Protein AF-A0A9J6FEC5-F1 (afdb_monomer)

Structure (mmCIF, N/CA/C/O backbone):
data_AF-A0A9J6FEC5-F1
#
_entry.id   AF-A0A9J6FEC5-F1
#
loop_
_atom_site.group_PDB
_atom_site.id
_atom_site.type_symbol
_atom_site.label_atom_id
_atom_site.label_alt_id
_atom_site.label_comp_id
_atom_site.label_asym_id
_atom_site.label_entity_id
_atom_site.label_seq_id
_atom_site.pdbx_PDB_ins_code
_atom_site.Cartn_x
_atom_site.Cartn_y
_atom_site.Cartn_z
_atom_site.occupancy
_atom_site.B_iso_or_equiv
_atom_site.auth_seq_id
_atom_site.auth_comp_id
_atom_site.auth_asym_id
_atom_site.auth_atom_id
_atom_site.pdbx_PDB_model_num
ATOM 1 N N . MET A 1 1 ? 62.594 -28.525 5.099 1.00 28.42 1 MET A N 1
ATOM 2 C CA . MET A 1 1 ? 63.425 -27.313 4.905 1.00 28.42 1 MET A CA 1
ATOM 3 C C . MET A 1 1 ? 62.731 -26.474 3.846 1.00 28.42 1 MET A C 1
ATOM 5 O O . MET A 1 1 ? 62.482 -27.037 2.795 1.00 28.42 1 MET A O 1
ATOM 9 N N . ARG A 1 2 ? 62.331 -25.217 4.017 1.00 27.47 2 ARG A N 1
ATOM 10 C CA . ARG A 1 2 ? 62.329 -24.249 5.126 1.00 27.47 2 ARG A CA 1
ATOM 11 C C . ARG A 1 2 ? 61.146 -23.296 4.850 1.00 27.47 2 ARG A C 1
ATOM 13 O O . ARG A 1 2 ? 60.895 -22.986 3.690 1.00 27.47 2 ARG A O 1
ATOM 20 N N . TYR A 1 3 ? 60.446 -22.909 5.911 1.00 35.25 3 TYR A N 1
ATOM 21 C CA . TYR A 1 3 ? 59.593 -21.718 6.024 1.00 35.25 3 TYR A CA 1
ATOM 22 C C . TYR A 1 3 ? 60.507 -20.528 6.314 1.00 35.25 3 TYR A C 1
ATOM 24 O O . TYR A 1 3 ? 61.273 -20.712 7.251 1.00 35.25 3 TYR A O 1
ATOM 32 N N . GLU A 1 4 ? 60.399 -19.393 5.607 1.00 33.66 4 GLU A N 1
ATOM 33 C CA . GLU A 1 4 ? 60.919 -18.051 5.993 1.00 33.66 4 GLU A CA 1
ATOM 34 C C . GLU A 1 4 ? 60.166 -16.975 5.153 1.00 33.66 4 GLU A C 1
ATOM 36 O O . GLU A 1 4 ? 59.955 -17.210 3.963 1.00 33.66 4 GLU A O 1
ATOM 41 N N . ASP A 1 5 ? 59.700 -15.803 5.613 1.00 31.91 5 ASP A N 1
ATOM 42 C CA . ASP A 1 5 ? 59.625 -15.179 6.946 1.00 31.91 5 ASP A CA 1
ATOM 43 C C . ASP A 1 5 ? 58.604 -14.007 6.946 1.00 31.91 5 ASP A C 1
ATOM 45 O O . ASP A 1 5 ? 58.503 -13.250 5.977 1.00 31.91 5 ASP A O 1
ATOM 49 N N . GLU A 1 6 ? 57.868 -13.849 8.053 1.00 31.83 6 GLU A N 1
ATOM 50 C CA . GLU A 1 6 ? 57.142 -12.630 8.459 1.00 31.83 6 GLU A CA 1
ATOM 51 C C . GLU A 1 6 ? 58.134 -11.571 8.984 1.00 31.83 6 GLU A C 1
ATOM 53 O O . GLU A 1 6 ? 59.055 -11.924 9.724 1.00 31.83 6 GLU A O 1
ATOM 58 N N . PRO A 1 7 ? 57.953 -10.263 8.717 1.00 34.31 7 PRO A N 1
ATOM 59 C CA . PRO A 1 7 ? 58.765 -9.243 9.364 1.00 34.31 7 PRO A CA 1
ATOM 60 C C . PRO A 1 7 ? 58.266 -8.994 10.796 1.00 34.31 7 PRO A C 1
ATOM 62 O O . PRO A 1 7 ? 57.290 -8.281 11.030 1.00 34.31 7 PRO A O 1
ATOM 65 N N . THR A 1 8 ? 58.981 -9.552 11.771 1.00 34.09 8 THR A N 1
ATOM 66 C CA . THR A 1 8 ? 58.917 -9.153 13.181 1.0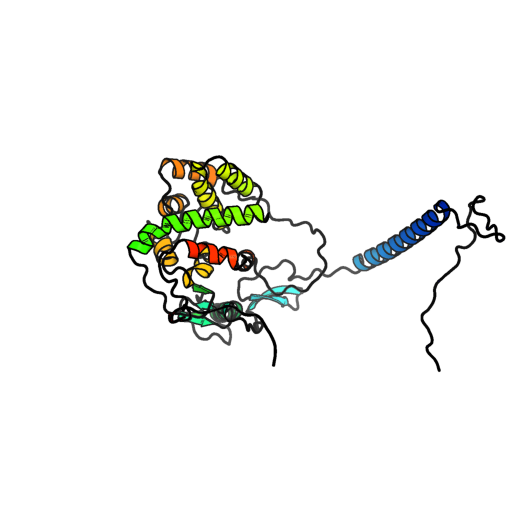0 34.09 8 THR A CA 1
ATOM 67 C C . THR A 1 8 ? 59.402 -7.710 13.337 1.00 34.09 8 THR A C 1
ATOM 69 O O . THR A 1 8 ? 60.604 -7.449 13.297 1.00 34.09 8 THR A O 1
ATOM 72 N N . LEU A 1 9 ? 58.484 -6.766 13.545 1.00 33.22 9 LEU A N 1
ATOM 73 C CA . LEU A 1 9 ? 58.802 -5.422 14.034 1.00 33.22 9 LEU A CA 1
ATOM 74 C C . LEU A 1 9 ? 58.540 -5.366 15.541 1.00 33.22 9 LEU A C 1
ATOM 76 O O . LEU A 1 9 ? 57.466 -4.974 15.986 1.00 33.22 9 LEU A O 1
ATOM 80 N N . ILE A 1 10 ? 59.537 -5.772 16.325 1.00 37.41 10 ILE A N 1
ATOM 81 C CA . ILE A 1 10 ? 59.687 -5.315 17.709 1.00 37.41 10 ILE A CA 1
ATOM 82 C C . ILE A 1 10 ? 60.878 -4.358 17.688 1.00 37.41 10 ILE A C 1
ATOM 84 O O . ILE A 1 10 ? 62.023 -4.783 17.824 1.00 37.41 10 ILE A O 1
ATOM 88 N N . GLU A 1 11 ? 60.621 -3.072 17.455 1.00 37.81 11 GLU A N 1
ATOM 89 C CA . GLU A 1 11 ? 61.605 -2.043 17.794 1.00 37.81 11 GLU A CA 1
ATOM 90 C C . GLU A 1 11 ? 61.562 -1.825 19.317 1.00 37.81 11 GLU A C 1
ATOM 92 O O . GLU A 1 11 ? 60.473 -1.645 19.873 1.00 37.81 11 GLU A O 1
ATOM 97 N N . PRO A 1 12 ? 62.703 -1.866 20.028 1.00 39.19 12 PRO A N 1
ATOM 98 C CA . PRO A 1 12 ? 62.746 -1.512 21.439 1.00 39.19 12 PRO A CA 1
ATOM 99 C C . PRO A 1 12 ? 62.462 -0.016 21.597 1.00 39.19 12 PRO A C 1
ATOM 101 O O . PRO A 1 12 ? 62.978 0.793 20.829 1.00 39.19 12 PRO A O 1
ATOM 104 N N . CYS A 1 13 ? 61.689 0.365 22.616 1.00 39.97 13 CYS A N 1
ATOM 105 C CA . CYS A 1 13 ? 61.523 1.765 23.000 1.00 39.97 13 CYS A CA 1
ATOM 106 C C . CYS A 1 13 ? 62.902 2.394 23.279 1.00 39.97 13 CYS A C 1
ATOM 108 O O . CYS A 1 13 ? 63.510 2.107 24.312 1.00 39.97 13 CYS A O 1
ATOM 110 N N . GLU A 1 14 ? 63.408 3.228 22.368 1.00 38.41 14 GLU A N 1
ATOM 111 C CA . GLU A 1 14 ? 64.645 3.975 22.593 1.00 38.41 14 GLU A CA 1
ATOM 112 C C . GLU A 1 14 ? 64.493 4.965 23.760 1.00 38.41 14 GLU A C 1
ATOM 114 O O . GLU A 1 14 ? 63.445 5.577 23.984 1.00 38.41 14 GLU A O 1
ATOM 119 N N . GLU A 1 15 ? 65.578 5.086 24.523 1.00 48.28 15 GLU A N 1
ATOM 120 C CA . GLU A 1 15 ? 65.720 5.825 25.775 1.00 48.28 15 GLU A CA 1
ATOM 121 C C . GLU A 1 15 ? 65.177 7.264 25.707 1.00 48.28 15 GLU A C 1
ATOM 123 O O . GLU A 1 15 ? 65.786 8.169 25.135 1.00 48.28 15 GLU A O 1
ATOM 128 N N . GLY A 1 16 ? 64.046 7.510 26.378 1.00 36.81 16 GLY A N 1
ATOM 129 C CA . GLY A 1 16 ? 63.375 8.808 26.353 1.00 36.81 16 GLY A CA 1
ATOM 130 C C . GLY A 1 16 ? 62.707 9.219 27.666 1.00 36.81 16 GLY A C 1
ATOM 131 O O . GLY A 1 16 ? 61.495 9.138 27.797 1.00 36.81 16 GLY A O 1
ATOM 132 N N . ARG A 1 17 ? 63.499 9.794 28.585 1.00 46.81 17 ARG A N 1
ATOM 133 C CA . ARG A 1 17 ? 63.096 10.809 29.594 1.00 46.81 17 ARG A CA 1
ATOM 134 C C . ARG A 1 17 ? 62.059 10.450 30.682 1.00 46.81 17 ARG A C 1
ATOM 136 O O . ARG A 1 17 ? 61.272 11.310 31.068 1.00 46.81 17 ARG A O 1
ATOM 143 N N . ASP A 1 18 ? 62.193 9.305 31.347 1.00 42.03 18 ASP A N 1
ATOM 144 C CA . ASP A 1 18 ? 61.770 9.204 32.756 1.00 42.03 18 ASP A CA 1
ATOM 145 C C . ASP A 1 18 ? 62.814 8.441 33.584 1.00 42.03 18 ASP A C 1
ATOM 147 O O . ASP A 1 18 ? 63.140 7.289 33.310 1.00 42.03 18 ASP A O 1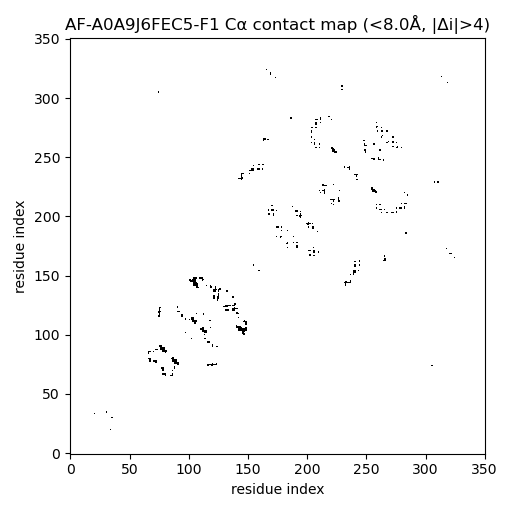
ATOM 151 N N . ARG A 1 19 ? 63.395 9.090 34.603 1.00 48.56 19 ARG A N 1
ATOM 152 C CA . ARG A 1 19 ? 64.467 8.504 35.437 1.00 48.56 19 ARG A CA 1
ATOM 153 C C . ARG A 1 19 ? 63.952 7.441 36.421 1.00 48.56 19 ARG A C 1
ATOM 155 O O . ARG A 1 19 ? 64.744 6.950 37.224 1.00 48.56 19 ARG A O 1
ATOM 162 N N . ARG A 1 20 ? 62.656 7.108 36.395 1.00 47.53 20 ARG A N 1
ATOM 163 C CA . ARG A 1 20 ? 62.014 6.197 37.357 1.00 47.53 20 ARG A CA 1
ATOM 164 C C . ARG A 1 20 ? 61.822 4.751 36.892 1.00 47.53 20 ARG A C 1
ATOM 166 O O . ARG A 1 20 ? 61.624 3.906 37.754 1.00 47.53 20 ARG A O 1
ATOM 173 N N . CYS A 1 21 ? 61.959 4.435 35.6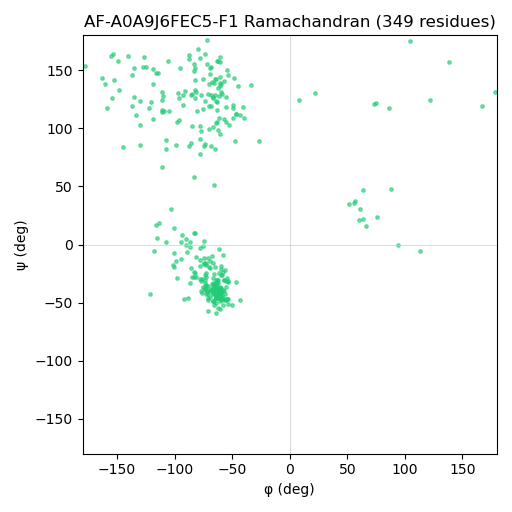04 1.00 49.41 21 CYS A N 1
ATOM 174 C CA . CYS A 1 21 ? 61.946 3.048 35.117 1.00 49.41 21 CYS A CA 1
ATOM 175 C C . CYS A 1 21 ? 63.374 2.647 34.695 1.00 49.41 21 CYS A C 1
ATOM 177 O O . CYS A 1 21 ? 63.754 2.735 33.532 1.00 49.41 21 CYS A O 1
ATOM 179 N N . LYS A 1 22 ? 64.202 2.258 35.680 1.00 43.91 22 LYS A N 1
ATOM 180 C CA . LYS A 1 22 ? 65.524 1.643 35.463 1.00 43.91 22 LYS A CA 1
ATOM 181 C C . LYS A 1 22 ? 65.376 0.124 35.548 1.00 43.91 22 LYS A C 1
ATOM 183 O O . LYS A 1 22 ? 64.867 -0.392 36.537 1.00 43.91 22 LYS A O 1
ATOM 188 N N . LEU A 1 23 ? 65.828 -0.570 34.509 1.00 44.62 23 LEU A N 1
ATOM 189 C CA . LEU A 1 23 ? 65.772 -2.023 34.375 1.00 44.62 23 LEU A CA 1
ATOM 190 C C . LEU A 1 23 ? 66.625 -2.698 35.473 1.00 44.62 23 LEU A C 1
ATOM 192 O O . LEU A 1 23 ? 67.853 -2.687 35.397 1.00 44.62 23 LEU A O 1
ATOM 196 N N . HIS A 1 24 ? 65.999 -3.284 36.497 1.00 40.56 24 HIS A N 1
ATOM 197 C CA . HIS A 1 24 ? 66.676 -4.228 37.390 1.00 40.56 24 HIS A CA 1
ATOM 198 C C . HIS A 1 24 ? 66.610 -5.625 36.764 1.00 40.56 24 HIS A C 1
ATOM 200 O O . HIS A 1 24 ? 65.705 -6.405 37.030 1.00 40.56 24 HIS A O 1
ATOM 206 N N . LEU A 1 25 ? 67.581 -5.943 35.908 1.00 48.28 25 LEU A N 1
ATOM 207 C CA . LEU A 1 25 ? 67.901 -7.334 35.598 1.00 48.28 25 LEU A CA 1
ATOM 208 C C . LEU A 1 25 ? 68.695 -7.875 36.788 1.00 48.28 25 LEU A C 1
ATOM 210 O O . LEU A 1 25 ? 69.871 -7.551 36.905 1.00 48.28 25 LEU A O 1
ATOM 214 N N . ILE A 1 26 ? 68.026 -8.581 37.702 1.00 43.34 26 ILE A N 1
ATOM 215 C CA . ILE A 1 26 ? 68.490 -9.714 38.530 1.00 43.34 26 ILE A CA 1
ATOM 216 C C . ILE A 1 26 ? 67.416 -9.918 39.618 1.00 43.34 26 ILE A C 1
ATOM 218 O O . ILE A 1 26 ? 67.192 -9.036 40.443 1.00 43.34 26 ILE A O 1
ATOM 222 N N . ASN A 1 27 ? 66.821 -11.113 39.607 1.00 36.91 27 ASN A N 1
ATOM 223 C CA . ASN A 1 27 ? 65.717 -11.655 40.416 1.00 36.91 27 ASN A CA 1
ATOM 224 C C . ASN A 1 27 ? 64.290 -11.379 39.919 1.00 36.91 27 ASN A C 1
ATOM 226 O O . ASN A 1 27 ? 63.828 -10.246 39.858 1.00 36.91 27 ASN A O 1
ATOM 230 N N . ASP A 1 28 ? 63.609 -12.487 39.607 1.00 45.91 28 ASP A N 1
ATOM 231 C CA . ASP A 1 28 ? 62.232 -12.632 39.131 1.00 45.91 28 ASP A CA 1
ATOM 232 C C . ASP A 1 28 ? 61.199 -11.826 39.934 1.00 45.91 28 ASP A C 1
ATOM 234 O O . ASP A 1 28 ? 60.563 -12.332 40.861 1.00 45.91 28 ASP A O 1
ATOM 238 N N . GLN A 1 29 ? 60.965 -10.582 39.525 1.00 48.19 29 GLN A N 1
ATOM 239 C CA . GLN A 1 29 ? 59.758 -9.838 39.865 1.00 48.19 29 GLN A CA 1
ATOM 240 C C . GLN A 1 29 ? 59.218 -9.129 38.619 1.00 48.19 29 GLN A C 1
ATOM 242 O O . GLN A 1 29 ? 59.934 -8.435 37.900 1.00 48.19 29 GLN A O 1
ATOM 247 N N . GLN A 1 30 ? 57.937 -9.379 38.352 1.00 49.78 30 GLN A N 1
ATOM 248 C CA . GLN A 1 30 ? 57.172 -8.905 37.200 1.00 49.78 30 GLN A CA 1
ATOM 249 C C . GLN A 1 30 ? 57.196 -7.365 37.106 1.00 49.78 30 GLN A C 1
ATOM 251 O O . GLN A 1 30 ? 57.109 -6.708 38.145 1.00 49.78 30 GLN A O 1
ATOM 256 N N . PRO A 1 31 ? 57.299 -6.769 35.900 1.00 46.69 31 PRO A N 1
ATOM 257 C CA . PRO A 1 31 ? 57.365 -5.318 35.755 1.00 46.69 31 PRO A CA 1
ATOM 258 C C . PRO A 1 31 ? 56.066 -4.649 36.223 1.00 46.69 31 PRO A C 1
ATOM 260 O O . PRO A 1 31 ? 54.968 -5.160 36.005 1.00 46.69 31 PRO A O 1
ATOM 263 N N . ASP A 1 32 ? 56.216 -3.491 36.864 1.00 48.62 32 ASP A N 1
ATOM 264 C CA . ASP A 1 32 ? 55.128 -2.712 37.452 1.00 48.62 32 ASP A CA 1
ATOM 265 C C . ASP A 1 32 ? 54.121 -2.268 36.371 1.00 48.62 32 ASP A C 1
ATOM 267 O O . ASP A 1 32 ? 54.498 -1.680 35.347 1.00 48.62 32 ASP A O 1
ATOM 271 N N . ALA A 1 33 ? 52.829 -2.544 36.586 1.00 51.50 33 ALA A N 1
ATOM 272 C CA . ALA A 1 33 ? 51.760 -2.384 35.588 1.00 51.50 33 ALA A CA 1
ATOM 273 C C . ALA A 1 33 ? 51.610 -0.934 35.078 1.00 51.50 33 ALA A C 1
ATOM 275 O O . ALA A 1 33 ? 51.049 -0.686 34.008 1.00 51.50 33 ALA A O 1
ATOM 276 N N . GLN A 1 34 ? 52.154 0.027 35.826 1.00 50.62 34 GLN A N 1
ATOM 277 C CA . GLN A 1 34 ? 52.098 1.451 35.526 1.00 50.62 34 GLN A CA 1
ATOM 278 C C . GLN A 1 34 ? 53.023 1.870 34.364 1.00 50.62 34 GLN A C 1
ATOM 280 O O . GLN A 1 34 ? 52.660 2.773 33.611 1.00 50.62 34 GLN A O 1
ATOM 285 N N . CYS A 1 35 ? 54.166 1.195 34.155 1.00 45.72 35 CYS A N 1
ATOM 286 C CA . CYS A 1 35 ? 55.096 1.517 33.055 1.00 45.72 35 CYS A CA 1
ATOM 287 C C . CYS A 1 35 ? 54.667 0.857 31.717 1.00 45.72 35 CYS A C 1
ATOM 289 O O . CYS A 1 35 ? 54.941 1.389 30.642 1.00 45.72 35 CYS A O 1
ATOM 291 N N . VAL A 1 36 ? 53.894 -0.240 31.768 1.00 51.69 36 VAL A N 1
ATOM 292 C CA . VAL A 1 36 ? 53.320 -0.917 30.582 1.00 51.69 36 VAL A CA 1
ATOM 293 C C . VAL A 1 36 ? 52.187 -0.094 29.949 1.00 51.69 36 VAL A C 1
ATOM 295 O O . VAL A 1 36 ? 52.115 0.028 28.726 1.00 51.69 36 VAL A O 1
ATOM 298 N N . GLY A 1 37 ? 51.335 0.534 30.770 1.00 50.56 37 GLY A N 1
ATOM 299 C CA . GLY A 1 37 ? 50.198 1.331 30.290 1.00 50.56 37 GLY A CA 1
ATOM 300 C C . GLY A 1 37 ? 50.593 2.595 29.515 1.00 50.56 37 GLY A C 1
ATOM 301 O O . GLY A 1 37 ? 49.934 2.949 28.540 1.00 50.56 37 GLY A O 1
ATOM 302 N N . GLN A 1 38 ? 51.695 3.250 29.896 1.00 52.53 38 GLN A N 1
ATOM 303 C CA . GLN A 1 38 ? 52.158 4.470 29.221 1.00 52.53 38 GLN A CA 1
ATOM 304 C C . GLN A 1 38 ? 52.728 4.195 27.819 1.00 52.53 38 GLN A C 1
ATOM 306 O O . GLN A 1 38 ? 52.476 4.977 26.902 1.00 52.53 38 GLN A O 1
ATOM 311 N N . CYS A 1 39 ? 53.419 3.065 27.617 1.00 48.34 39 CYS A N 1
ATOM 312 C CA . CYS A 1 39 ? 53.891 2.652 26.288 1.00 48.34 39 CYS A CA 1
ATOM 313 C C . CYS A 1 39 ? 52.729 2.278 25.354 1.00 48.34 39 CYS A C 1
ATOM 315 O O . CYS A 1 39 ? 52.747 2.657 24.184 1.00 48.34 39 CYS A O 1
ATOM 317 N N . ALA A 1 40 ? 51.694 1.604 25.869 1.00 52.47 40 ALA A N 1
ATOM 318 C CA . ALA A 1 40 ? 50.502 1.267 25.088 1.00 52.47 40 ALA A CA 1
ATOM 319 C C . ALA A 1 40 ? 49.761 2.528 24.601 1.00 52.47 40 ALA A C 1
ATOM 321 O O . ALA A 1 40 ? 49.495 2.659 23.409 1.00 52.47 40 ALA A O 1
ATOM 322 N N . SER A 1 41 ? 49.559 3.524 25.479 1.00 51.53 41 SER A N 1
ATOM 323 C CA . SER A 1 41 ? 48.898 4.783 25.091 1.00 51.53 41 SER A CA 1
ATOM 324 C C . SER A 1 41 ? 49.669 5.597 24.042 1.00 51.53 41 SER A C 1
ATOM 326 O O . SER A 1 41 ? 49.065 6.289 23.226 1.00 51.53 41 SER A O 1
ATOM 328 N N . GLN A 1 42 ? 51.004 5.509 24.027 1.00 54.91 42 GLN A N 1
ATOM 329 C CA . GLN A 1 42 ? 51.834 6.230 23.054 1.00 54.91 42 GLN A CA 1
ATOM 330 C C . GLN A 1 42 ? 51.817 5.572 21.664 1.00 54.91 42 GLN A C 1
ATOM 332 O O . GLN A 1 42 ? 51.897 6.277 20.654 1.00 54.91 42 GLN A O 1
ATOM 337 N N . LEU A 1 43 ? 51.675 4.243 21.602 1.00 54.75 43 LEU A N 1
ATOM 338 C CA . LEU A 1 43 ? 51.507 3.493 20.353 1.00 54.75 43 LEU A CA 1
ATOM 339 C C . LEU A 1 43 ? 50.118 3.725 19.737 1.00 54.75 43 LEU A C 1
ATOM 341 O O . LEU A 1 43 ? 50.024 3.963 18.528 1.00 54.75 43 LEU A O 1
ATOM 345 N N . ASP A 1 44 ? 49.070 3.760 20.564 1.00 56.72 44 ASP A N 1
ATOM 346 C CA . ASP A 1 44 ? 47.698 4.060 20.133 1.00 56.72 44 ASP A CA 1
ATOM 347 C C . ASP A 1 44 ? 47.583 5.483 19.549 1.00 56.72 44 ASP A C 1
ATOM 349 O O . ASP A 1 44 ? 47.017 5.687 18.468 1.00 56.72 44 ASP A O 1
ATOM 353 N N . ASP A 1 45 ? 48.219 6.467 20.194 1.00 58.09 45 ASP A N 1
ATOM 354 C CA . ASP A 1 45 ? 48.267 7.857 19.727 1.00 58.09 45 ASP A CA 1
ATOM 355 C C . ASP A 1 45 ? 49.018 8.026 18.395 1.00 58.09 45 ASP A C 1
ATOM 357 O O . ASP A 1 45 ? 48.656 8.873 17.567 1.00 58.09 45 ASP A O 1
ATOM 361 N N . ALA A 1 46 ? 50.086 7.255 18.170 1.00 59.25 46 ALA A N 1
ATOM 362 C CA . ALA A 1 46 ? 50.858 7.294 16.929 1.00 59.25 46 ALA A CA 1
ATOM 363 C C . ALA A 1 46 ? 50.091 6.646 15.762 1.00 59.25 46 ALA A C 1
ATOM 365 O O . ALA A 1 46 ? 50.095 7.182 14.646 1.00 59.25 46 ALA A O 1
ATOM 366 N N . TYR A 1 47 ? 49.382 5.544 16.025 1.00 57.59 47 TYR A N 1
ATOM 367 C CA . TYR A 1 47 ? 48.535 4.860 15.045 1.00 57.59 47 TYR A CA 1
ATOM 368 C C . TYR A 1 47 ? 47.330 5.729 14.637 1.00 57.59 47 TYR A C 1
ATOM 370 O O . TYR A 1 47 ? 47.065 5.912 13.444 1.00 57.59 47 TYR A O 1
ATOM 378 N N . ALA A 1 48 ? 46.678 6.388 15.603 1.00 57.22 48 ALA A N 1
ATOM 379 C CA . ALA A 1 48 ? 45.577 7.324 15.361 1.00 57.22 48 ALA A CA 1
ATOM 380 C C . ALA A 1 48 ? 45.994 8.549 14.519 1.00 57.22 48 ALA A C 1
ATOM 382 O O . ALA A 1 48 ? 45.278 8.952 13.596 1.00 57.22 48 ALA A O 1
ATOM 383 N N . ARG A 1 49 ? 47.181 9.126 14.761 1.00 60.66 49 ARG A N 1
ATOM 384 C CA . ARG A 1 49 ? 47.700 10.258 13.962 1.00 60.66 49 ARG A CA 1
ATOM 385 C C . ARG A 1 49 ? 48.024 9.867 12.519 1.00 60.66 49 ARG A C 1
ATOM 387 O O . ARG A 1 49 ? 47.793 10.662 11.604 1.00 60.66 49 ARG A O 1
ATOM 394 N N . LYS A 1 50 ? 48.539 8.652 12.297 1.00 57.12 50 LYS A N 1
ATOM 395 C CA . LYS A 1 50 ? 48.873 8.139 10.958 1.00 57.12 50 LYS A CA 1
ATOM 396 C C . LYS A 1 50 ? 47.609 7.857 10.134 1.00 57.12 50 LYS A C 1
ATOM 398 O O . LYS A 1 50 ? 47.556 8.257 8.970 1.00 57.12 50 LYS A O 1
ATOM 403 N N . ASN A 1 51 ? 46.569 7.307 10.767 1.00 58.19 51 ASN A N 1
ATOM 404 C CA . ASN A 1 51 ? 45.249 7.110 10.156 1.00 58.19 51 ASN A CA 1
ATOM 405 C C . ASN A 1 51 ? 44.543 8.439 9.852 1.00 58.19 51 ASN A C 1
ATOM 407 O O . ASN A 1 51 ? 44.055 8.616 8.741 1.00 58.19 51 ASN A O 1
ATOM 411 N N . SER A 1 52 ? 44.615 9.430 10.747 1.00 59.97 52 SER A N 1
ATOM 412 C CA . SER A 1 52 ? 44.077 10.778 10.493 1.00 59.97 52 SER A CA 1
ATOM 413 C C . SER A 1 52 ? 44.769 11.492 9.318 1.00 59.97 52 SER A C 1
ATOM 415 O O . SER A 1 52 ? 44.140 12.246 8.572 1.00 59.97 52 SER A O 1
ATOM 417 N N . SER A 1 53 ? 46.069 11.245 9.107 1.00 62.88 53 SER A N 1
ATOM 418 C CA . SER A 1 53 ? 46.817 11.770 7.956 1.00 62.88 53 SER A CA 1
ATOM 419 C C . SER A 1 53 ? 46.445 11.071 6.642 1.00 62.88 53 SER A C 1
ATOM 421 O O . SER A 1 53 ? 46.383 11.734 5.604 1.00 62.88 53 SER A O 1
ATOM 423 N N . LEU A 1 54 ? 46.160 9.764 6.675 1.00 60.19 54 LEU A N 1
ATOM 424 C CA . LEU A 1 54 ? 45.655 9.017 5.520 1.00 60.19 54 LEU A CA 1
ATOM 425 C C . LEU A 1 54 ? 44.219 9.426 5.164 1.00 60.19 54 LEU A C 1
ATOM 427 O O . LEU A 1 54 ? 43.953 9.714 4.002 1.00 60.19 54 LEU A O 1
ATOM 431 N N . GLU A 1 55 ? 43.329 9.554 6.151 1.00 60.00 55 GLU A N 1
ATOM 432 C CA . GLU A 1 55 ? 41.958 10.046 5.960 1.00 60.00 55 GLU A CA 1
ATOM 433 C C . GLU A 1 55 ? 41.947 11.473 5.395 1.00 60.00 55 GLU A C 1
ATOM 435 O O . GLU A 1 55 ? 41.241 11.749 4.426 1.00 60.00 55 GLU A O 1
ATOM 440 N N . LYS A 1 56 ? 42.803 12.373 5.904 1.00 58.38 56 LYS A N 1
ATOM 441 C CA . LYS A 1 56 ? 42.972 13.724 5.334 1.00 58.38 56 LYS A CA 1
ATOM 442 C C . LYS A 1 56 ? 43.554 13.717 3.922 1.00 58.38 56 LYS A C 1
ATOM 444 O O . LYS A 1 56 ? 43.192 14.580 3.126 1.00 58.38 56 LYS A O 1
ATOM 449 N N . LYS A 1 57 ? 44.438 12.771 3.584 1.00 57.44 57 LYS A N 1
ATOM 450 C CA . LYS A 1 57 ? 44.966 12.622 2.216 1.00 57.44 57 LYS A CA 1
ATOM 451 C C . LYS A 1 57 ? 43.919 12.053 1.253 1.00 57.44 57 LYS A C 1
ATOM 453 O O . LYS A 1 57 ? 43.880 12.492 0.108 1.00 57.44 57 LYS A O 1
ATOM 458 N N . MET A 1 58 ? 43.042 11.162 1.717 1.00 55.44 58 MET A N 1
ATOM 459 C CA . MET A 1 58 ? 41.913 10.638 0.937 1.00 55.44 58 MET A CA 1
ATOM 460 C C . MET A 1 58 ? 40.777 11.658 0.773 1.00 55.44 58 MET A C 1
ATOM 462 O O . MET A 1 58 ? 40.073 11.613 -0.225 1.00 55.44 58 MET A O 1
ATOM 466 N N . PHE A 1 59 ? 40.632 12.615 1.696 1.00 52.00 59 PHE A N 1
ATOM 467 C CA . PHE A 1 59 ? 39.662 13.714 1.584 1.00 52.00 59 PHE A CA 1
ATOM 468 C C . PHE A 1 59 ? 40.113 14.834 0.624 1.00 52.00 59 PHE A C 1
ATOM 470 O O . PHE A 1 59 ? 39.292 15.627 0.170 1.00 52.00 59 PHE A O 1
ATOM 477 N N . ASN A 1 60 ? 41.415 14.911 0.313 1.00 48.44 60 ASN A N 1
ATOM 478 C CA . ASN A 1 60 ? 41.994 15.946 -0.554 1.00 48.44 60 ASN A CA 1
ATOM 479 C C . ASN A 1 60 ? 42.111 15.520 -2.033 1.00 48.44 60 ASN A C 1
ATOM 481 O O . ASN A 1 60 ? 42.322 16.361 -2.903 1.00 48.44 60 ASN A O 1
ATOM 485 N N . TYR A 1 61 ? 41.938 14.230 -2.336 1.00 52.72 61 TYR A N 1
ATOM 486 C CA . TYR A 1 61 ? 41.509 13.785 -3.662 1.00 52.72 61 TYR A CA 1
ATOM 487 C C . TYR A 1 61 ? 39.986 13.860 -3.659 1.00 52.72 61 TYR A C 1
ATOM 489 O O . TYR A 1 61 ? 39.339 13.026 -3.034 1.00 52.72 61 TYR A O 1
ATOM 497 N N . GLY A 1 62 ? 39.419 14.902 -4.271 1.00 51.34 62 GLY A N 1
ATOM 498 C CA . GLY A 1 62 ? 37.977 15.130 -4.281 1.00 51.34 62 GLY A CA 1
ATOM 499 C C . GLY A 1 62 ? 37.223 13.848 -4.622 1.00 51.34 62 GLY A C 1
ATOM 500 O O . GLY A 1 62 ? 37.321 13.343 -5.738 1.00 51.34 62 GLY A O 1
ATOM 501 N N . VAL A 1 63 ? 36.486 13.316 -3.646 1.00 59.34 63 VAL A N 1
ATOM 502 C CA . VAL A 1 63 ? 35.521 12.247 -3.877 1.00 59.34 63 VAL A CA 1
ATOM 503 C C . VAL A 1 63 ? 34.492 12.840 -4.831 1.00 59.34 63 VAL A C 1
ATOM 505 O O . VAL A 1 63 ? 33.634 13.618 -4.409 1.00 59.34 63 VAL A O 1
ATOM 508 N N . LEU A 1 64 ? 34.626 12.540 -6.126 1.00 64.50 64 LEU A N 1
ATOM 509 C CA . LEU A 1 64 ? 33.585 12.765 -7.120 1.00 64.50 64 LEU A CA 1
ATOM 510 C C . LEU A 1 64 ? 32.333 12.099 -6.562 1.00 64.50 64 LEU A C 1
ATOM 512 O O . LEU A 1 64 ? 32.232 10.876 -6.488 1.00 64.50 64 LEU A O 1
ATOM 516 N N . LYS A 1 65 ? 31.433 12.923 -6.033 1.00 75.44 65 LYS A N 1
ATOM 517 C CA . LYS A 1 65 ? 30.189 12.461 -5.448 1.00 75.44 65 LYS A CA 1
ATOM 518 C C . LYS A 1 65 ? 29.400 11.816 -6.572 1.00 75.44 65 LYS A C 1
ATOM 520 O O . LYS A 1 65 ? 29.040 12.518 -7.510 1.00 75.44 65 LYS A O 1
ATOM 525 N N . ASP A 1 66 ? 29.166 10.513 -6.463 1.00 82.25 66 ASP A N 1
ATOM 526 C CA . ASP A 1 66 ? 28.379 9.762 -7.435 1.00 82.25 66 ASP A CA 1
ATOM 527 C C . ASP A 1 66 ? 27.054 10.509 -7.710 1.00 82.25 66 ASP A C 1
ATOM 529 O O . ASP A 1 66 ? 26.268 10.698 -6.768 1.00 82.25 66 ASP A O 1
ATOM 533 N N . PRO A 1 67 ? 26.806 10.971 -8.951 1.00 85.88 67 PRO A N 1
ATOM 534 C CA . PRO A 1 67 ? 25.574 11.658 -9.333 1.00 85.88 67 PRO A CA 1
ATOM 535 C C . PRO A 1 67 ? 24.309 10.858 -8.991 1.00 85.88 67 PRO A C 1
ATOM 537 O O . PRO A 1 67 ? 23.296 11.445 -8.606 1.00 85.88 67 PRO A O 1
ATOM 540 N N . CYS A 1 68 ? 24.383 9.525 -9.020 1.00 89.94 68 CYS A N 1
ATOM 541 C CA . CYS A 1 68 ? 23.269 8.640 -8.695 1.00 89.94 68 CYS A CA 1
ATOM 542 C C . CYS A 1 68 ? 23.007 8.484 -7.191 1.00 89.94 68 CYS A C 1
ATOM 544 O O . CYS A 1 68 ? 21.927 8.046 -6.800 1.00 89.94 68 CYS A O 1
ATOM 546 N N . SER A 1 69 ? 23.926 8.912 -6.319 1.00 86.94 69 SER A N 1
ATOM 547 C CA . SER A 1 69 ? 23.802 8.733 -4.860 1.00 86.94 69 SER A CA 1
ATOM 548 C C . SER A 1 69 ? 22.568 9.394 -4.229 1.00 86.94 69 SER A C 1
ATOM 550 O O . SER A 1 69 ? 22.162 9.025 -3.127 1.00 86.94 69 SER A O 1
ATOM 552 N N . LYS A 1 70 ? 21.979 10.393 -4.895 1.00 83.25 70 LYS A N 1
ATOM 553 C CA . LYS A 1 70 ? 20.808 11.140 -4.407 1.00 83.25 70 LYS A CA 1
ATOM 554 C C . LYS A 1 70 ? 19.573 11.011 -5.293 1.00 83.25 70 LYS A C 1
ATOM 556 O O . LYS A 1 70 ? 18.527 11.543 -4.930 1.00 83.25 70 LYS A O 1
ATOM 561 N N . VAL A 1 71 ? 19.691 10.354 -6.441 1.00 88.44 71 VAL A N 1
ATOM 562 C CA . VAL A 1 71 ? 18.596 10.236 -7.404 1.00 88.44 71 VAL A CA 1
ATOM 563 C C . VAL A 1 71 ? 17.724 9.054 -6.995 1.00 88.44 71 VAL A C 1
ATOM 565 O O . VAL A 1 71 ? 18.217 7.961 -6.719 1.00 88.44 71 VAL A O 1
ATOM 568 N N . ARG A 1 72 ? 16.412 9.281 -6.915 1.00 89.00 72 ARG A N 1
ATOM 569 C CA . ARG A 1 72 ? 15.412 8.239 -6.669 1.00 89.00 72 ARG A CA 1
ATOM 570 C C . ARG A 1 72 ? 14.603 8.068 -7.944 1.00 89.00 72 ARG A C 1
ATOM 572 O O . ARG A 1 72 ? 13.946 9.008 -8.374 1.00 89.00 72 ARG A O 1
ATOM 579 N N . CYS A 1 73 ? 14.703 6.890 -8.543 1.00 92.75 73 CYS A N 1
ATOM 580 C CA . CYS A 1 73 ? 13.991 6.553 -9.765 1.00 92.75 73 CYS A CA 1
ATOM 581 C C . CYS A 1 73 ? 12.683 5.822 -9.456 1.00 92.75 73 CYS A C 1
ATOM 583 O O . CYS A 1 73 ? 12.587 5.112 -8.452 1.00 92.75 73 CYS A O 1
ATOM 585 N N . ASP A 1 74 ? 11.702 5.974 -10.346 1.00 89.94 74 ASP A N 1
ATOM 586 C CA . ASP A 1 74 ? 10.432 5.251 -10.270 1.00 89.94 74 ASP A CA 1
ATOM 587 C C . ASP A 1 74 ? 10.635 3.725 -10.336 1.00 89.94 74 ASP A C 1
ATOM 589 O O . ASP A 1 74 ? 11.625 3.248 -10.905 1.00 89.94 74 ASP A O 1
ATOM 593 N N . PRO A 1 75 ? 9.685 2.916 -9.827 1.00 91.81 75 PRO A N 1
ATOM 594 C CA . PRO A 1 75 ? 9.804 1.465 -9.892 1.00 91.81 75 PRO A CA 1
ATOM 595 C C . PRO A 1 75 ? 9.915 0.973 -11.341 1.00 91.81 75 PRO A C 1
ATOM 597 O O . PRO A 1 75 ? 9.085 1.320 -12.190 1.00 91.81 75 PRO A O 1
ATOM 600 N N . GLY A 1 76 ? 10.922 0.131 -11.597 1.00 93.25 76 GLY A N 1
ATOM 601 C CA . GLY A 1 76 ? 11.274 -0.366 -12.933 1.00 93.25 76 GLY A CA 1
ATOM 602 C C . GLY A 1 76 ? 12.362 0.443 -13.638 1.00 93.25 76 GLY A C 1
ATOM 603 O O . GLY A 1 76 ? 12.739 0.085 -14.755 1.00 93.25 76 GLY A O 1
ATOM 604 N N . ARG A 1 77 ? 12.880 1.499 -12.994 1.00 95.00 77 ARG A N 1
ATOM 605 C CA . ARG A 1 77 ? 13.999 2.312 -13.479 1.00 95.00 77 ARG A CA 1
ATOM 606 C C . ARG A 1 77 ? 15.237 2.191 -12.589 1.00 95.00 77 ARG A C 1
ATOM 608 O O . ARG A 1 77 ? 15.130 2.055 -11.373 1.00 95.00 77 ARG A O 1
ATOM 615 N N . GLU A 1 78 ? 16.408 2.289 -13.204 1.00 94.12 78 GLU A N 1
ATOM 616 C CA . GLU A 1 78 ? 17.717 2.379 -12.562 1.00 94.12 78 GLU A CA 1
ATOM 617 C C . GLU A 1 78 ? 18.414 3.695 -12.929 1.00 94.12 78 GLU A C 1
ATOM 619 O O . GLU A 1 78 ? 18.159 4.281 -13.981 1.00 94.12 78 GLU A O 1
ATOM 624 N N . CYS A 1 79 ? 19.262 4.189 -12.027 1.00 94.12 79 CYS A N 1
ATOM 625 C CA . CYS A 1 79 ? 20.015 5.413 -12.266 1.00 94.12 79 CYS A CA 1
ATOM 626 C C . CYS A 1 79 ? 21.258 5.113 -13.105 1.00 94.12 79 CYS A C 1
ATOM 628 O O . CYS A 1 79 ? 22.067 4.264 -12.729 1.00 94.12 79 CYS A O 1
ATOM 630 N N . VAL A 1 80 ? 21.411 5.837 -14.210 1.00 92.62 80 VAL A N 1
ATOM 631 C CA . VAL A 1 80 ? 22.537 5.744 -15.138 1.00 92.62 80 VAL A CA 1
ATOM 632 C C . VAL A 1 80 ? 23.254 7.093 -15.173 1.00 92.62 80 VAL A C 1
ATOM 634 O O . VAL A 1 80 ? 22.618 8.146 -15.160 1.00 92.62 80 VAL A O 1
ATOM 637 N N . ILE A 1 81 ? 24.589 7.059 -15.172 1.00 90.88 81 ILE A N 1
ATOM 638 C CA . ILE A 1 81 ? 25.433 8.253 -15.294 1.00 90.88 81 ILE A CA 1
ATOM 639 C C . ILE A 1 81 ? 25.760 8.450 -16.775 1.00 90.88 81 ILE A C 1
ATOM 641 O O . ILE A 1 81 ? 26.366 7.575 -17.394 1.00 90.88 81 ILE A O 1
ATOM 645 N N . ASN A 1 82 ? 25.372 9.595 -17.325 1.00 87.94 82 ASN A N 1
ATOM 646 C CA . ASN A 1 82 ? 25.632 9.974 -18.710 1.00 87.94 82 ASN A CA 1
ATOM 647 C C . ASN A 1 82 ? 27.067 10.497 -18.898 1.00 87.94 82 ASN A C 1
ATOM 649 O O . ASN A 1 82 ? 27.777 10.805 -17.938 1.00 87.94 82 ASN A O 1
ATOM 653 N N . GLU A 1 83 ? 27.490 10.647 -20.156 1.00 88.31 83 GLU A N 1
ATOM 654 C CA . GLU A 1 83 ? 28.827 11.148 -20.525 1.00 88.31 83 GLU A CA 1
ATOM 655 C C . GLU A 1 83 ? 29.117 12.567 -20.003 1.00 88.31 83 GLU A C 1
ATOM 657 O O . GLU A 1 83 ? 30.269 12.922 -19.755 1.00 88.31 83 GLU A O 1
ATOM 662 N N . ASP A 1 84 ? 28.076 13.369 -19.785 1.00 85.12 84 ASP A N 1
ATOM 663 C CA . ASP A 1 84 ? 28.141 14.724 -19.228 1.00 85.12 84 ASP A CA 1
ATOM 664 C C . ASP A 1 84 ? 28.198 14.753 -17.684 1.00 85.12 84 ASP A C 1
ATOM 666 O O . ASP A 1 84 ? 28.085 15.819 -17.075 1.00 85.12 84 ASP A O 1
ATOM 670 N N . ALA A 1 85 ? 28.384 13.592 -17.046 1.00 81.19 85 ALA A N 1
ATOM 671 C CA . ALA A 1 85 ? 28.353 13.392 -15.597 1.00 81.19 85 ALA A CA 1
ATOM 672 C C . ALA A 1 85 ? 27.007 13.757 -14.934 1.00 81.19 85 ALA A C 1
ATOM 674 O O . ALA A 1 85 ? 26.952 13.984 -13.719 1.00 81.19 85 ALA A O 1
ATOM 675 N N . THR A 1 86 ? 25.913 13.783 -15.702 1.00 85.50 86 THR A N 1
ATOM 676 C CA . THR A 1 86 ? 24.549 13.865 -15.163 1.00 85.50 86 THR A CA 1
ATOM 677 C C . THR A 1 86 ? 23.994 12.477 -14.847 1.00 85.50 86 THR A C 1
ATOM 679 O O . THR A 1 86 ? 24.480 11.468 -15.350 1.00 85.50 86 THR A O 1
ATOM 682 N N . ALA A 1 87 ? 22.980 12.417 -13.983 1.00 89.94 87 ALA A N 1
ATOM 683 C CA . ALA A 1 87 ? 22.279 11.185 -13.634 1.00 89.94 87 ALA A CA 1
ATOM 684 C C . ALA A 1 87 ? 20.856 11.196 -14.204 1.00 89.94 87 ALA A C 1
ATOM 686 O O . ALA A 1 87 ? 20.094 12.129 -13.939 1.00 89.94 87 ALA A O 1
ATOM 687 N N . THR A 1 88 ? 20.486 10.145 -14.931 1.00 92.56 88 THR A N 1
ATOM 688 C CA . THR A 1 88 ? 19.145 9.936 -15.498 1.00 92.56 88 THR A CA 1
ATOM 689 C C . THR A 1 88 ? 18.569 8.591 -15.068 1.00 92.56 88 THR A C 1
ATOM 691 O O . THR A 1 88 ? 19.295 7.651 -14.757 1.00 92.56 88 THR A O 1
ATOM 694 N N . CYS A 1 89 ? 17.239 8.498 -15.016 1.00 94.62 89 CYS A N 1
ATOM 695 C CA . CYS A 1 89 ? 16.531 7.271 -14.656 1.00 94.62 89 CYS A CA 1
ATOM 696 C C . CYS A 1 89 ? 16.062 6.533 -15.911 1.00 94.62 89 CYS A C 1
ATOM 698 O O . CYS A 1 89 ? 15.069 6.917 -16.536 1.00 94.62 89 CYS A O 1
ATOM 700 N N . GLU A 1 90 ? 16.733 5.440 -16.248 1.00 94.69 90 GLU A N 1
ATOM 701 C CA . GLU A 1 90 ? 16.401 4.607 -17.402 1.00 94.69 90 GLU A CA 1
ATOM 702 C C . GLU A 1 90 ? 15.741 3.297 -16.982 1.00 94.69 90 GLU A C 1
ATOM 704 O O . GLU A 1 90 ? 15.887 2.861 -15.848 1.00 94.69 90 GLU A O 1
ATOM 709 N N . CYS A 1 91 ? 14.989 2.655 -17.879 1.00 95.94 91 CYS A N 1
ATOM 710 C CA . CYS A 1 91 ? 14.399 1.349 -17.589 1.00 95.94 91 CYS A CA 1
ATOM 711 C C . CYS A 1 91 ? 15.471 0.306 -17.268 1.00 95.94 91 CYS A C 1
ATOM 713 O O . CYS A 1 91 ? 16.471 0.207 -17.977 1.00 95.94 91 CYS A O 1
ATOM 715 N N . VAL A 1 92 ? 15.202 -0.517 -16.251 1.00 95.00 92 VAL A N 1
ATOM 716 C CA . VAL A 1 92 ? 16.102 -1.598 -15.840 1.00 95.00 92 VAL A CA 1
ATOM 717 C C . VAL A 1 92 ? 16.400 -2.511 -17.022 1.00 95.00 92 VAL A C 1
ATOM 719 O O . VAL A 1 92 ? 15.500 -3.049 -17.673 1.00 95.00 92 VAL A O 1
ATOM 722 N N . THR A 1 93 ? 17.680 -2.731 -17.291 1.00 91.81 93 THR A N 1
ATOM 723 C CA . THR A 1 93 ? 18.104 -3.554 -18.430 1.00 91.81 93 THR A CA 1
ATOM 724 C C . THR A 1 93 ? 17.800 -5.034 -18.207 1.00 91.81 93 THR A C 1
ATOM 726 O O . THR A 1 93 ? 17.221 -5.686 -19.084 1.00 91.81 93 THR A O 1
ATOM 729 N N . LYS A 1 94 ? 18.121 -5.552 -17.016 1.00 92.75 94 LYS A N 1
ATOM 730 C CA . LYS A 1 94 ? 17.925 -6.950 -16.618 1.00 92.75 94 LYS A CA 1
ATOM 731 C C . LYS A 1 94 ? 17.651 -7.061 -15.118 1.00 92.75 94 LYS A C 1
ATOM 733 O O . LYS A 1 94 ? 18.400 -6.515 -14.314 1.00 92.75 94 LYS A O 1
ATOM 738 N N . CYS A 1 95 ? 16.631 -7.828 -14.744 1.00 94.12 95 CYS A N 1
ATOM 739 C CA . CYS A 1 95 ? 16.363 -8.135 -13.343 1.00 94.12 95 CYS A CA 1
ATOM 740 C C . CYS A 1 95 ? 17.240 -9.288 -12.836 1.00 94.12 95 CYS A C 1
ATOM 742 O O . CYS A 1 95 ? 17.660 -10.170 -13.593 1.00 94.12 95 CYS A O 1
ATOM 744 N N . GLN A 1 96 ? 17.518 -9.278 -11.533 1.00 91.88 96 GLN A N 1
ATOM 745 C CA . GLN A 1 96 ? 18.162 -10.411 -10.875 1.00 91.88 96 GLN A CA 1
ATOM 746 C C . GLN A 1 96 ? 17.215 -11.619 -10.897 1.00 91.88 96 GLN A C 1
ATOM 748 O O . GLN A 1 96 ? 16.011 -11.440 -10.695 1.00 91.88 96 GLN A O 1
ATOM 753 N N . PRO A 1 97 ? 17.730 -12.834 -11.154 1.00 90.19 97 PRO A N 1
ATOM 754 C CA . PRO A 1 97 ? 16.907 -14.029 -11.116 1.00 90.19 97 PRO A CA 1
ATOM 755 C C . PRO A 1 97 ? 16.413 -14.251 -9.689 1.00 90.19 97 PRO A C 1
ATOM 757 O O . PRO A 1 97 ? 17.203 -14.274 -8.746 1.00 90.19 97 PRO A O 1
ATOM 760 N N . GLU A 1 98 ? 15.108 -14.432 -9.554 1.00 89.44 98 GLU A N 1
ATOM 761 C CA . GLU A 1 98 ? 14.457 -14.720 -8.288 1.00 89.44 98 GLU A CA 1
ATOM 762 C C . GLU A 1 98 ? 13.938 -16.156 -8.322 1.00 89.44 98 GLU A C 1
ATOM 764 O O . GLU A 1 98 ? 13.237 -16.555 -9.252 1.00 89.44 98 GLU A O 1
ATOM 769 N N . ALA A 1 99 ? 14.354 -16.954 -7.342 1.00 89.19 99 ALA A N 1
ATOM 770 C CA . ALA A 1 99 ? 14.029 -18.375 -7.272 1.00 89.19 99 ALA A CA 1
ATOM 771 C C . ALA A 1 99 ? 12.893 -18.658 -6.284 1.00 89.19 99 ALA A C 1
ATOM 773 O O . ALA A 1 99 ? 12.279 -19.722 -6.361 1.00 89.19 99 ALA A O 1
ATOM 774 N N . ASP A 1 100 ? 12.615 -17.735 -5.357 1.00 88.94 100 ASP A N 1
ATOM 775 C CA . ASP A 1 100 ? 11.566 -17.900 -4.360 1.00 88.94 100 ASP A CA 1
ATOM 776 C C . ASP A 1 100 ? 10.176 -17.700 -4.994 1.00 88.94 100 ASP A C 1
ATOM 778 O O . ASP A 1 100 ? 9.839 -16.590 -5.417 1.00 88.94 100 ASP A O 1
ATOM 782 N N . PRO A 1 101 ? 9.305 -18.728 -5.015 1.00 86.75 101 PRO A N 1
ATOM 783 C CA . PRO A 1 101 ? 7.958 -18.601 -5.566 1.00 86.75 101 PRO A CA 1
ATOM 784 C C . PRO A 1 101 ? 7.106 -17.516 -4.893 1.00 86.75 101 PRO A C 1
ATOM 786 O O . PRO A 1 101 ? 6.178 -17.002 -5.515 1.00 86.75 101 PRO A O 1
ATOM 789 N N . ARG A 1 102 ? 7.408 -17.144 -3.641 1.00 87.12 102 ARG A N 1
ATOM 790 C CA . ARG A 1 102 ? 6.692 -16.092 -2.897 1.00 87.12 102 ARG A CA 1
ATOM 791 C C . ARG A 1 102 ? 7.015 -14.685 -3.399 1.00 87.12 102 ARG A C 1
ATOM 793 O O . ARG A 1 102 ? 6.282 -13.751 -3.093 1.00 87.12 102 ARG A O 1
ATOM 800 N N . ARG A 1 103 ? 8.115 -14.527 -4.140 1.00 90.44 103 ARG A N 1
ATOM 801 C CA . ARG A 1 103 ? 8.548 -13.254 -4.735 1.00 90.44 103 ARG A CA 1
ATOM 802 C C . ARG A 1 103 ? 7.974 -13.020 -6.133 1.00 90.44 103 ARG A C 1
ATOM 804 O O . ARG A 1 103 ? 8.122 -11.922 -6.667 1.00 90.44 103 ARG A O 1
ATOM 811 N N . LYS A 1 104 ? 7.281 -14.017 -6.694 1.00 94.88 104 LYS A N 1
ATOM 812 C CA . LYS A 1 104 ? 6.435 -13.834 -7.877 1.00 94.88 104 LYS A CA 1
ATOM 813 C C . LYS A 1 104 ? 5.337 -12.821 -7.585 1.00 94.88 104 LYS A C 1
ATOM 815 O O . LYS A 1 104 ? 5.010 -12.567 -6.427 1.00 94.88 104 LYS A O 1
ATOM 820 N N . VAL A 1 105 ?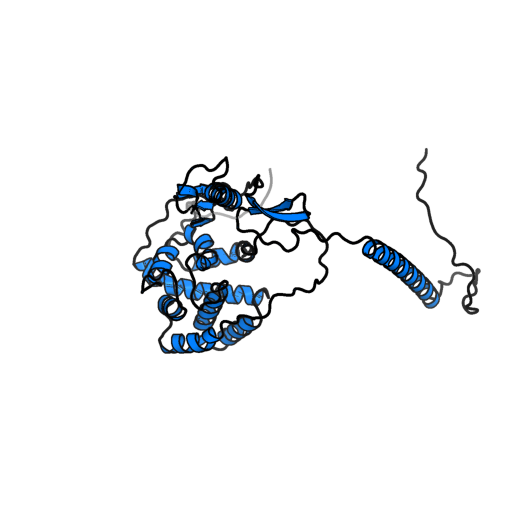 4.748 -12.265 -8.633 1.00 96.00 105 VAL A N 1
ATOM 821 C CA . VAL A 1 105 ? 3.640 -11.313 -8.495 1.00 96.00 105 VAL A CA 1
ATOM 822 C C . VAL A 1 105 ? 2.540 -11.605 -9.501 1.00 96.00 105 VAL A C 1
ATOM 824 O O . VAL A 1 105 ? 2.810 -12.009 -10.636 1.00 96.00 105 VAL A O 1
ATOM 827 N N . CYS A 1 106 ? 1.296 -11.372 -9.096 1.00 96.69 106 CYS A N 1
ATOM 828 C CA . CYS A 1 106 ? 0.153 -11.368 -9.988 1.00 96.69 106 CYS A CA 1
ATOM 829 C C . CYS A 1 106 ? -0.163 -9.929 -10.393 1.00 96.69 106 CYS A C 1
ATOM 831 O O . CYS A 1 106 ? -0.229 -9.032 -9.553 1.00 96.69 106 CYS A O 1
ATOM 833 N N . SER A 1 107 ? -0.326 -9.699 -11.692 1.00 96.56 107 SER A N 1
ATOM 834 C CA . SER A 1 107 ? -0.690 -8.386 -12.233 1.00 96.56 107 SER A CA 1
ATOM 835 C C . SER A 1 107 ? -2.203 -8.179 -12.284 1.00 96.56 107 SER A C 1
ATOM 837 O O . SER A 1 107 ? -2.964 -9.143 -12.334 1.00 96.56 107 SER A O 1
ATOM 839 N N . ASN A 1 108 ? -2.632 -6.925 -12.428 1.00 94.62 108 ASN A N 1
ATOM 840 C CA . ASN A 1 108 ? -4.024 -6.535 -12.698 1.00 94.62 108 ASN A CA 1
ATOM 841 C C . ASN A 1 108 ? -4.629 -7.144 -13.987 1.00 94.62 108 ASN A C 1
ATOM 843 O O . ASN A 1 108 ? -5.825 -7.022 -14.234 1.00 94.62 108 ASN A O 1
ATOM 847 N N . HIS A 1 109 ? -3.818 -7.805 -14.820 1.00 95.44 109 HIS A N 1
ATOM 848 C CA . HIS A 1 109 ? -4.258 -8.555 -16.002 1.00 95.44 109 HIS A CA 1
ATOM 849 C C . HIS A 1 109 ? -4.331 -10.071 -15.765 1.00 95.44 109 HIS A C 1
ATOM 851 O O . HIS A 1 109 ? -4.380 -10.835 -16.730 1.00 95.44 109 HIS A O 1
ATOM 857 N N . ASN A 1 110 ? -4.290 -10.509 -14.503 1.00 95.44 110 ASN A N 1
ATOM 858 C CA . ASN A 1 110 ? -4.262 -11.913 -14.099 1.00 95.44 110 ASN A CA 1
ATOM 859 C C . ASN A 1 110 ? -3.099 -12.700 -14.742 1.00 95.44 110 ASN A C 1
ATOM 861 O O . ASN A 1 110 ? -3.229 -13.861 -15.130 1.00 95.44 110 ASN A O 1
ATOM 865 N N . GLN A 1 111 ? -1.948 -12.037 -14.907 1.00 96.25 111 GLN A N 1
ATOM 866 C CA . GLN A 1 111 ? -0.718 -12.650 -15.420 1.00 96.25 111 GLN A CA 1
ATOM 867 C C . GLN A 1 111 ? 0.327 -12.734 -14.318 1.00 96.25 111 GLN A C 1
ATOM 869 O O . GLN A 1 111 ? 0.578 -11.735 -13.638 1.00 96.25 111 GLN A O 1
ATOM 874 N N . THR A 1 112 ? 0.928 -13.917 -14.169 1.00 96.88 112 THR A N 1
ATOM 875 C CA . THR A 1 112 ? 2.006 -14.162 -13.206 1.00 96.88 112 THR A CA 1
ATOM 876 C C . THR A 1 112 ? 3.334 -13.706 -13.786 1.00 96.88 112 THR A C 1
ATOM 878 O O . THR A 1 112 ? 3.672 -14.056 -14.916 1.00 96.88 112 THR A O 1
ATOM 881 N N . TRP A 1 113 ? 4.093 -12.972 -12.983 1.00 96.50 113 TRP A N 1
ATOM 882 C CA . TRP A 1 113 ? 5.445 -12.523 -13.284 1.00 96.50 113 TRP A CA 1
ATOM 883 C C . TRP A 1 113 ? 6.427 -13.146 -12.298 1.00 96.50 113 TRP A C 1
ATOM 885 O O . TRP A 1 113 ? 6.090 -13.379 -11.137 1.00 96.50 113 TRP A O 1
ATOM 895 N N . GLU A 1 114 ? 7.647 -13.411 -12.763 1.00 95.00 114 GLU A N 1
ATOM 896 C CA . GLU A 1 114 ? 8.683 -14.053 -11.944 1.00 95.00 114 GLU A CA 1
ATOM 897 C C . GLU A 1 114 ? 9.150 -13.170 -10.779 1.00 95.00 114 GLU A C 1
ATOM 899 O O . GLU A 1 114 ? 9.516 -13.690 -9.731 1.00 95.00 114 GLU A O 1
ATOM 904 N N . SER A 1 115 ? 9.090 -11.846 -10.933 1.00 95.12 115 SER A N 1
ATOM 905 C CA . SER A 1 115 ? 9.373 -10.885 -9.868 1.00 95.12 115 SER A CA 1
ATOM 906 C C . SER A 1 115 ? 8.640 -9.563 -10.094 1.00 95.12 115 SER A C 1
ATOM 908 O O . SER A 1 115 ? 8.181 -9.259 -11.201 1.00 95.12 115 SER A O 1
ATOM 910 N N . ASP A 1 116 ? 8.563 -8.756 -9.040 1.00 94.56 116 ASP A N 1
ATOM 911 C CA . ASP A 1 116 ? 8.120 -7.362 -9.096 1.00 94.56 116 ASP A CA 1
ATOM 912 C C . ASP A 1 116 ? 8.986 -6.514 -10.045 1.00 94.56 116 ASP A C 1
ATOM 914 O O . ASP A 1 116 ? 8.455 -5.706 -10.811 1.00 94.56 116 ASP A O 1
ATOM 918 N N . CYS A 1 117 ? 10.305 -6.743 -10.056 1.00 95.69 117 CYS A N 1
ATOM 919 C CA . CYS A 1 117 ? 11.234 -6.088 -10.975 1.00 95.69 117 CYS A CA 1
ATOM 920 C C . CYS A 1 117 ? 10.841 -6.309 -12.440 1.00 95.69 117 CYS A C 1
ATOM 922 O O . CYS A 1 117 ? 10.779 -5.343 -13.199 1.00 95.69 117 CYS A O 1
ATOM 924 N N . GLU A 1 118 ? 10.542 -7.549 -12.844 1.00 96.44 118 GLU A N 1
ATOM 925 C CA . GLU A 1 118 ? 10.208 -7.863 -14.241 1.00 96.44 118 GLU A CA 1
ATOM 926 C C . GLU A 1 118 ? 8.908 -7.184 -14.693 1.00 96.44 118 GLU A C 1
ATOM 928 O O . GLU A 1 118 ? 8.831 -6.663 -15.810 1.00 96.44 118 GLU A O 1
ATOM 933 N N . LEU A 1 119 ? 7.904 -7.123 -13.812 1.00 96.56 119 LEU A N 1
ATOM 934 C CA . LEU A 1 119 ? 6.651 -6.417 -14.086 1.00 96.56 119 LEU A CA 1
ATOM 935 C C . LEU A 1 119 ? 6.897 -4.915 -14.260 1.00 96.56 119 LEU A C 1
ATOM 937 O O . LEU A 1 119 ? 6.471 -4.323 -15.254 1.00 96.56 119 LEU A O 1
ATOM 941 N N . TYR A 1 120 ? 7.610 -4.286 -13.323 1.00 96.69 120 TYR A N 1
ATOM 942 C CA . TYR A 1 120 ? 7.873 -2.850 -13.395 1.00 96.69 120 TYR A CA 1
ATOM 943 C C . TYR A 1 120 ? 8.798 -2.467 -14.548 1.00 96.69 120 TYR A C 1
ATOM 945 O O . TYR A 1 120 ? 8.607 -1.418 -15.166 1.00 96.69 120 TYR A O 1
ATOM 953 N N . ARG A 1 121 ? 9.762 -3.326 -14.881 1.00 95.94 121 ARG A N 1
ATOM 954 C CA . ARG A 1 121 ? 10.586 -3.195 -16.080 1.00 95.94 121 ARG A CA 1
ATOM 955 C C . ARG A 1 121 ? 9.717 -3.201 -17.334 1.00 95.94 121 ARG A C 1
ATOM 957 O O . ARG A 1 121 ? 9.876 -2.315 -18.167 1.00 95.94 121 ARG A O 1
ATOM 964 N N . MET A 1 122 ? 8.777 -4.144 -17.456 1.00 96.62 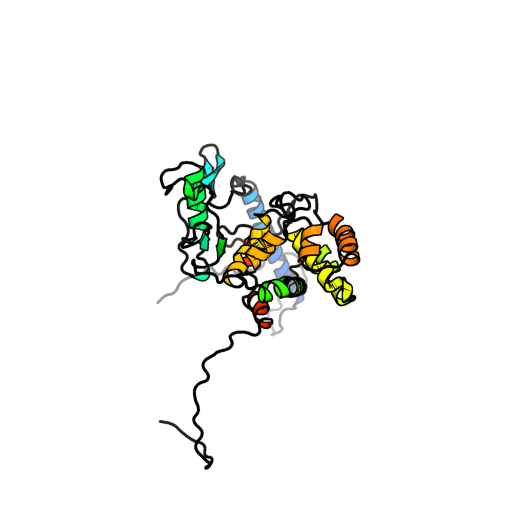122 MET A N 1
ATOM 965 C CA . MET A 1 122 ? 7.845 -4.171 -18.589 1.00 96.62 122 MET A CA 1
ATOM 966 C C . MET A 1 122 ? 7.019 -2.885 -18.672 1.00 96.62 122 MET A C 1
ATOM 968 O O . MET A 1 122 ? 6.924 -2.296 -19.747 1.00 96.62 122 MET A O 1
ATOM 972 N N . ARG A 1 123 ? 6.477 -2.423 -17.539 1.00 96.69 123 ARG A N 1
ATOM 973 C CA . ARG A 1 123 ? 5.747 -1.152 -17.468 1.00 96.69 123 ARG A CA 1
ATOM 974 C C . ARG A 1 123 ? 6.594 0.011 -17.978 1.00 96.69 123 ARG A C 1
ATOM 976 O O . ARG A 1 123 ? 6.116 0.809 -18.774 1.00 96.69 123 ARG A O 1
ATOM 983 N N . CYS A 1 124 ? 7.848 0.095 -17.535 1.00 96.88 124 CYS A N 1
ATOM 984 C CA . CYS A 1 124 ? 8.772 1.140 -17.966 1.00 96.88 124 CYS A CA 1
ATOM 985 C C . CYS A 1 124 ? 9.013 1.098 -19.479 1.00 96.88 124 CYS A C 1
ATOM 987 O O . CYS A 1 124 ? 8.880 2.122 -20.139 1.00 96.88 124 CYS A O 1
ATOM 989 N N . LEU A 1 125 ? 9.307 -0.085 -20.033 1.00 96.31 125 LEU A N 1
ATOM 990 C CA . LEU A 1 125 ? 9.549 -0.254 -21.469 1.00 96.31 125 LEU A CA 1
ATOM 991 C C . LEU A 1 125 ? 8.342 0.165 -22.309 1.00 96.31 125 LEU A C 1
ATOM 993 O O . LEU A 1 125 ? 8.523 0.793 -23.344 1.00 96.31 125 LEU A O 1
ATOM 997 N N . CYS A 1 126 ? 7.128 -0.167 -21.868 1.00 96.12 126 CYS A N 1
ATOM 998 C CA . CYS A 1 126 ? 5.916 0.207 -22.587 1.00 96.12 126 CYS A CA 1
ATOM 999 C C . CYS A 1 126 ? 5.559 1.686 -22.438 1.00 96.12 126 CYS A C 1
ATOM 1001 O O . CYS A 1 126 ? 5.165 2.296 -23.421 1.00 96.12 126 CYS A O 1
ATOM 1003 N N . LYS A 1 127 ? 5.760 2.277 -21.254 1.00 95.19 127 LYS A N 1
ATOM 1004 C CA . LYS A 1 127 ? 5.542 3.712 -21.028 1.00 95.19 127 LYS A CA 1
ATOM 1005 C C . LYS A 1 127 ? 6.503 4.594 -21.833 1.00 95.19 127 LYS A C 1
ATOM 1007 O O . LYS A 1 127 ? 6.119 5.674 -22.260 1.00 95.19 127 LYS A O 1
ATOM 1012 N N . ASP A 1 128 ? 7.740 4.139 -22.024 1.00 94.56 128 ASP A N 1
ATOM 1013 C CA . ASP A 1 128 ? 8.767 4.861 -22.788 1.00 94.56 128 ASP A CA 1
ATOM 1014 C C . ASP A 1 128 ? 8.814 4.438 -24.271 1.00 94.56 128 ASP A C 1
ATOM 1016 O O . ASP A 1 128 ? 9.756 4.809 -24.969 1.00 94.56 128 ASP A O 1
ATOM 1020 N N . GLU A 1 129 ? 7.855 3.626 -24.739 1.00 94.44 129 GLU A N 1
ATOM 1021 C CA . GLU A 1 129 ? 7.778 3.110 -26.119 1.00 94.44 129 GLU A CA 1
ATOM 1022 C C . GLU A 1 129 ? 9.089 2.456 -26.616 1.00 94.44 129 GLU A C 1
ATOM 1024 O O . GLU A 1 129 ? 9.460 2.543 -27.786 1.00 94.44 129 GLU A O 1
ATOM 1029 N N . LYS A 1 130 ? 9.825 1.787 -25.717 1.00 93.56 130 LYS A N 1
ATOM 1030 C CA . LYS A 1 130 ? 11.126 1.172 -26.021 1.00 93.56 130 LYS A CA 1
ATOM 1031 C C . LYS A 1 130 ? 10.995 -0.210 -26.664 1.00 93.56 130 LYS A C 1
ATOM 1033 O O . LYS A 1 130 ? 10.053 -0.970 -26.409 1.00 93.56 130 LYS A O 1
ATOM 1038 N N . ASP A 1 131 ? 12.037 -0.585 -27.406 1.00 87.62 131 ASP A N 1
ATOM 1039 C CA . ASP A 1 131 ? 12.215 -1.933 -27.946 1.00 87.62 131 ASP A CA 1
ATOM 1040 C C . ASP A 1 131 ? 12.161 -2.977 -26.815 1.00 87.62 131 ASP A C 1
ATOM 1042 O O . ASP A 1 131 ? 12.962 -2.967 -25.878 1.00 87.62 131 ASP A O 1
ATOM 1046 N N . GLY A 1 132 ? 11.186 -3.887 -26.887 1.00 88.19 132 GLY A N 1
ATOM 1047 C CA . GLY A 1 132 ? 10.944 -4.912 -25.865 1.00 88.19 132 GLY A CA 1
ATOM 1048 C C . GLY A 1 132 ? 9.629 -4.765 -25.096 1.00 88.19 132 GLY A C 1
ATOM 1049 O O . GLY A 1 132 ? 9.286 -5.672 -24.331 1.00 88.19 132 GLY A O 1
ATOM 1050 N N . CYS A 1 133 ? 8.864 -3.691 -25.320 1.00 94.81 133 CYS A N 1
ATOM 1051 C CA . CYS A 1 133 ? 7.471 -3.644 -24.885 1.00 94.81 133 CYS A CA 1
ATOM 1052 C C . CYS A 1 133 ? 6.655 -4.777 -25.539 1.00 94.81 133 CYS A C 1
ATOM 1054 O O . CYS A 1 133 ? 6.699 -4.987 -26.751 1.00 94.81 133 CYS A O 1
ATOM 1056 N N . LYS A 1 134 ? 5.884 -5.515 -24.730 1.00 91.94 134 LYS A N 1
ATOM 1057 C CA . LYS A 1 134 ? 5.036 -6.634 -25.189 1.00 91.94 134 LYS A CA 1
ATOM 1058 C C . LYS A 1 134 ? 3.605 -6.215 -25.575 1.00 91.94 134 LYS A C 1
ATOM 1060 O O . LYS A 1 134 ? 2.781 -7.087 -25.851 1.00 91.94 134 LYS A O 1
ATOM 1065 N N . GLY A 1 135 ? 3.300 -4.916 -25.565 1.00 92.12 135 GLY A N 1
ATOM 1066 C CA . GLY A 1 135 ? 2.026 -4.324 -25.995 1.00 92.12 135 GLY A CA 1
ATOM 1067 C C . GLY A 1 135 ? 1.519 -3.209 -25.071 1.00 92.12 135 GLY A C 1
ATOM 1068 O O . GLY A 1 135 ? 1.840 -3.201 -23.884 1.00 92.12 135 GLY A O 1
ATOM 1069 N N . GLU A 1 136 ? 0.668 -2.324 -25.601 1.00 91.06 136 GLU A N 1
ATOM 1070 C CA . GLU A 1 136 ? 0.102 -1.156 -24.887 1.00 91.06 136 GLU A CA 1
ATOM 1071 C C . GLU A 1 136 ? -0.614 -1.515 -23.584 1.00 91.06 136 GLU A C 1
ATOM 1073 O O . GLU A 1 136 ? -0.558 -0.765 -22.617 1.00 91.06 136 GLU A O 1
ATOM 1078 N N . LYS A 1 137 ? -1.222 -2.707 -23.492 1.00 93.69 137 LYS A N 1
ATOM 1079 C CA . LYS A 1 137 ? -1.876 -3.149 -22.248 1.00 93.69 137 LYS A CA 1
ATOM 1080 C C . LYS A 1 137 ? -0.940 -3.135 -21.033 1.00 93.69 137 LYS A C 1
ATOM 1082 O O . LYS A 1 137 ? -1.418 -3.095 -19.909 1.00 93.69 137 LYS A O 1
ATOM 1087 N N . PHE A 1 138 ? 0.377 -3.191 -21.244 1.00 95.25 138 PHE A N 1
ATOM 1088 C CA . PHE A 1 138 ? 1.359 -3.163 -20.167 1.00 95.25 138 PHE A CA 1
ATOM 1089 C C . PHE A 1 138 ? 1.829 -1.754 -19.782 1.00 95.25 138 PHE A C 1
ATOM 1091 O O . PHE A 1 138 ? 2.611 -1.628 -18.846 1.00 95.25 138 PHE A O 1
ATOM 1098 N N . GLU A 1 139 ? 1.352 -0.693 -20.429 1.00 94.44 139 GLU A N 1
ATOM 1099 C CA . GLU A 1 139 ? 1.686 0.690 -20.061 1.00 94.44 139 GLU A CA 1
ATOM 1100 C C . GLU A 1 139 ? 1.237 1.034 -18.628 1.00 94.44 139 GLU A C 1
ATOM 1102 O O . GLU A 1 139 ? 1.940 1.711 -17.873 1.00 94.44 13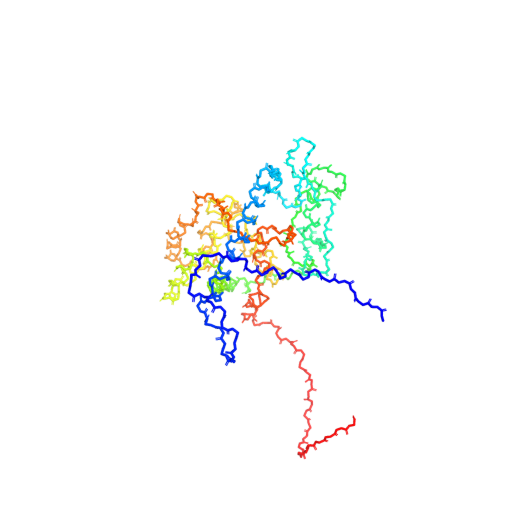9 GLU A O 1
ATOM 1107 N N . HIS A 1 140 ? 0.088 0.494 -18.215 1.00 93.25 140 HIS A N 1
ATOM 1108 C CA . HIS A 1 140 ? -0.501 0.699 -16.889 1.00 93.25 140 HIS A CA 1
ATOM 1109 C C . HIS A 1 140 ? -0.535 -0.580 -16.040 1.00 93.25 140 HIS A C 1
ATOM 1111 O O . HIS A 1 140 ? -1.279 -0.665 -15.056 1.00 93.25 140 HIS A O 1
ATOM 1117 N N . VAL A 1 141 ? 0.279 -1.583 -16.399 1.00 95.44 141 VAL A N 1
ATOM 1118 C CA . VAL A 1 141 ? 0.368 -2.818 -15.611 1.00 95.44 141 VAL A CA 1
ATOM 1119 C C . VAL A 1 141 ? 0.886 -2.509 -14.214 1.00 95.44 141 VAL A C 1
ATOM 1121 O O . VAL A 1 141 ? 1.859 -1.781 -14.030 1.00 95.44 141 VAL A O 1
ATOM 1124 N N . HIS A 1 142 ? 0.248 -3.081 -13.211 1.00 94.12 142 HIS A N 1
ATOM 1125 C CA . HIS A 1 142 ? 0.687 -2.984 -11.829 1.00 94.12 142 HIS A CA 1
ATOM 1126 C C . HIS A 1 142 ? 0.478 -4.321 -11.132 1.00 94.12 142 HIS A C 1
ATOM 1128 O O . HIS A 1 142 ? -0.232 -5.204 -11.622 1.00 94.12 142 HIS A O 1
ATOM 1134 N N . ILE A 1 143 ? 1.156 -4.479 -10.001 1.00 95.00 143 ILE A N 1
ATOM 1135 C CA . ILE A 1 143 ? 0.968 -5.631 -9.128 1.00 95.00 143 ILE A CA 1
ATOM 1136 C C . ILE A 1 143 ? -0.429 -5.512 -8.515 1.00 95.00 143 ILE A C 1
ATOM 1138 O O . ILE A 1 143 ? -0.769 -4.467 -7.969 1.00 95.00 143 ILE A O 1
ATOM 1142 N N . ASP A 1 144 ? -1.221 -6.573 -8.608 1.00 94.06 144 ASP A N 1
ATOM 1143 C CA . ASP A 1 144 ? -2.476 -6.694 -7.867 1.00 94.06 144 ASP A CA 1
ATOM 1144 C C . ASP A 1 144 ? -2.210 -7.327 -6.494 1.00 94.06 144 ASP A C 1
ATOM 1146 O O . ASP A 1 144 ? -2.627 -6.799 -5.464 1.00 94.06 144 ASP A O 1
ATOM 1150 N N . TYR A 1 145 ? -1.417 -8.406 -6.467 1.00 93.94 145 TYR A N 1
ATOM 1151 C CA . TYR A 1 145 ? -0.951 -9.040 -5.232 1.00 93.94 145 TYR A CA 1
ATOM 1152 C C . TYR A 1 145 ? 0.361 -9.818 -5.398 1.00 93.94 145 TYR A C 1
ATOM 1154 O O . TYR A 1 145 ? 0.774 -10.168 -6.508 1.00 93.94 145 TYR A O 1
ATOM 1162 N N . TYR A 1 146 ? 1.017 -10.098 -4.270 1.00 92.50 146 TYR A N 1
ATOM 1163 C CA . TYR A 1 146 ? 2.241 -10.904 -4.219 1.00 92.50 146 TYR A CA 1
ATOM 1164 C C . TYR A 1 146 ? 1.939 -12.410 -4.227 1.00 92.50 146 TYR A C 1
ATOM 1166 O O . TYR A 1 146 ? 1.002 -12.884 -3.584 1.00 92.50 146 TYR A O 1
ATOM 1174 N N . GLY A 1 147 ? 2.770 -13.167 -4.939 1.00 92.75 147 GLY A N 1
ATOM 1175 C CA . GLY A 1 147 ? 2.582 -14.579 -5.260 1.00 92.75 147 GLY A CA 1
ATOM 1176 C C . GLY A 1 147 ? 2.143 -14.805 -6.710 1.00 92.75 147 GLY A C 1
ATOM 1177 O O . GLY A 1 147 ? 1.909 -13.871 -7.475 1.00 92.75 147 GLY A O 1
ATOM 1178 N N . ALA A 1 148 ? 2.049 -16.072 -7.111 1.00 94.12 148 ALA A N 1
ATOM 1179 C CA . ALA A 1 148 ? 1.528 -16.434 -8.427 1.00 94.12 148 ALA A CA 1
ATOM 1180 C C . ALA A 1 148 ? 0.018 -16.163 -8.534 1.00 94.12 148 ALA A C 1
ATOM 1182 O O . ALA A 1 148 ? -0.714 -16.240 -7.542 1.00 94.12 148 ALA A O 1
ATOM 1183 N N . CYS A 1 149 ? -0.455 -15.889 -9.751 1.00 95.62 149 CYS A N 1
ATOM 1184 C CA . CYS A 1 149 ? -1.881 -15.727 -9.998 1.00 95.62 149 CYS A CA 1
ATOM 1185 C C . CYS A 1 149 ? -2.642 -17.010 -9.658 1.00 95.62 149 CYS A C 1
ATOM 1187 O O . CYS A 1 149 ? -2.199 -18.119 -9.961 1.00 95.62 149 CYS A O 1
ATOM 1189 N N . ARG A 1 150 ? -3.799 -16.842 -9.026 1.00 93.56 150 ARG A N 1
ATOM 1190 C CA . ARG A 1 150 ? -4.680 -17.912 -8.578 1.00 93.56 150 ARG A CA 1
ATOM 1191 C C . ARG A 1 150 ? -6.115 -17.420 -8.615 1.00 93.56 150 ARG A C 1
ATOM 1193 O O . ARG A 1 150 ? -6.363 -16.220 -8.568 1.00 93.56 150 ARG A O 1
ATOM 1200 N N . GLU A 1 151 ? -7.046 -18.354 -8.674 1.00 93.62 151 GLU A N 1
ATOM 1201 C CA . GLU A 1 151 ? -8.458 -18.034 -8.525 1.00 93.62 151 GLU A CA 1
ATOM 1202 C C . GLU A 1 151 ? -8.727 -17.637 -7.069 1.00 93.62 151 GLU A C 1
ATOM 1204 O O . GLU A 1 151 ? -8.449 -18.407 -6.145 1.00 93.62 151 GLU A O 1
ATOM 1209 N N . LEU A 1 152 ? -9.189 -16.402 -6.870 1.00 92.56 152 LEU A N 1
ATOM 1210 C CA . LEU A 1 152 ? -9.623 -15.906 -5.569 1.00 92.56 152 LEU A CA 1
ATOM 1211 C C . LEU A 1 152 ? -11.128 -16.181 -5.432 1.00 92.56 152 LEU A C 1
ATOM 1213 O O . LEU A 1 152 ? -11.871 -15.889 -6.374 1.00 92.56 152 LEU A O 1
ATOM 1217 N N . PRO A 1 153 ? -11.586 -16.747 -4.303 1.00 93.31 153 PRO A N 1
ATOM 1218 C CA . PRO A 1 153 ? -13.010 -16.945 -4.070 1.00 93.31 153 PRO A CA 1
ATOM 1219 C C . PRO A 1 153 ? -13.745 -15.600 -3.999 1.00 93.31 153 PRO A C 1
ATOM 1221 O O . PRO A 1 153 ? -13.147 -14.553 -3.741 1.00 93.31 153 PRO A O 1
ATOM 1224 N N . GLN A 1 154 ? -15.055 -15.630 -4.244 1.00 93.75 154 GLN A N 1
ATOM 1225 C CA . GLN A 1 154 ? -15.909 -14.468 -4.000 1.00 93.75 154 GLN A CA 1
ATOM 1226 C C . GLN A 1 154 ? -16.036 -14.232 -2.493 1.00 93.75 154 GLN A C 1
ATOM 1228 O O . GLN A 1 154 ? -15.988 -15.181 -1.716 1.00 93.75 154 GLN A O 1
ATOM 1233 N N . CYS A 1 155 ? -16.152 -12.966 -2.091 1.00 95.75 155 CYS A N 1
ATOM 1234 C CA . CYS A 1 155 ? -16.364 -12.616 -0.689 1.00 95.75 155 CYS A CA 1
ATOM 1235 C C . CYS A 1 155 ? -17.842 -12.788 -0.356 1.00 95.75 155 CYS A C 1
ATOM 1237 O O . CYS A 1 155 ? -18.677 -12.076 -0.918 1.00 95.75 155 CYS A O 1
ATOM 1239 N N . GLU A 1 156 ? -18.151 -13.737 0.523 1.00 96.38 156 GLU A N 1
ATOM 1240 C CA . GLU A 1 156 ? -19.522 -13.990 0.953 1.00 96.38 156 GLU A CA 1
ATOM 1241 C C . GLU A 1 156 ? -20.022 -12.868 1.875 1.00 96.38 156 GLU A C 1
ATOM 1243 O O . GLU A 1 156 ? -19.243 -12.179 2.538 1.00 96.38 156 GLU A O 1
ATOM 1248 N N . GLU A 1 157 ? -21.342 -12.688 1.940 1.00 96.00 157 GLU A N 1
ATOM 1249 C CA . GLU A 1 157 ? -21.960 -11.613 2.730 1.00 96.00 157 GLU A CA 1
ATOM 1250 C C . GLU A 1 157 ? -21.591 -11.713 4.220 1.00 96.00 157 GLU A C 1
ATOM 1252 O O . GLU A 1 157 ? -21.166 -10.726 4.814 1.00 96.00 157 GLU A O 1
ATOM 1257 N N . GLU A 1 158 ? -21.626 -12.919 4.794 1.00 94.75 158 GLU A N 1
ATOM 1258 C CA . GLU A 1 158 ? -21.235 -13.172 6.191 1.00 94.75 158 GLU A CA 1
ATOM 1259 C C . GLU A 1 158 ? -19.748 -12.857 6.449 1.00 94.75 158 GLU A C 1
ATOM 1261 O O . GLU A 1 158 ? -19.389 -12.293 7.486 1.00 94.75 158 GLU A O 1
ATOM 1266 N N . GLU A 1 159 ? -18.866 -13.173 5.492 1.00 95.44 159 GLU A N 1
ATOM 1267 C CA . GLU A 1 159 ? -17.438 -12.863 5.608 1.00 95.44 159 GLU A CA 1
ATOM 1268 C C . GLU A 1 159 ? -17.199 -11.352 5.595 1.00 95.44 159 GLU A C 1
ATOM 1270 O O . GLU A 1 159 ? -16.371 -10.856 6.368 1.00 95.44 159 GLU A O 1
ATOM 1275 N N . MET A 1 160 ? -17.932 -10.638 4.733 1.00 95.56 160 MET A N 1
ATOM 1276 C CA . MET A 1 160 ? -17.881 -9.185 4.606 1.00 95.56 160 MET A CA 1
ATOM 1277 C C . MET A 1 160 ? -18.443 -8.478 5.841 1.00 95.56 160 MET A C 1
ATOM 1279 O O . MET A 1 160 ? -17.873 -7.477 6.267 1.00 95.56 160 MET A O 1
ATOM 1283 N N . GLU A 1 161 ? -19.517 -8.988 6.448 1.00 95.44 161 GLU A N 1
ATOM 1284 C CA . GLU A 1 161 ? -20.087 -8.419 7.676 1.00 95.44 161 GLU A CA 1
ATOM 1285 C C . GLU A 1 161 ? -19.086 -8.436 8.844 1.00 95.44 161 GLU A C 1
ATOM 1287 O O . GLU A 1 161 ? -18.989 -7.464 9.599 1.00 95.44 161 GLU A O 1
ATOM 1292 N N . ASP A 1 162 ? -18.293 -9.505 8.974 1.00 94.81 162 ASP A N 1
ATOM 1293 C CA . ASP A 1 162 ? -17.289 -9.638 10.038 1.00 94.81 162 ASP A CA 1
ATOM 1294 C C . ASP A 1 162 ? -15.928 -8.995 9.692 1.00 94.81 162 ASP A C 1
ATOM 1296 O O . ASP A 1 162 ? -15.126 -8.674 10.579 1.00 94.81 162 ASP A O 1
ATOM 1300 N N . PHE A 1 163 ? -15.645 -8.780 8.404 1.00 95.56 163 PHE A N 1
ATOM 1301 C CA . PHE A 1 163 ? -14.353 -8.281 7.924 1.00 95.56 163 PHE A CA 1
ATOM 1302 C C . PHE A 1 163 ? -13.899 -6.958 8.580 1.00 95.56 163 PHE A C 1
ATOM 1304 O O . PHE A 1 163 ? -12.756 -6.905 9.052 1.00 95.56 163 PHE A O 1
ATOM 1311 N N . PRO A 1 164 ? -14.741 -5.908 8.711 1.00 95.56 164 PRO A N 1
ATOM 1312 C CA . PRO A 1 164 ? -14.343 -4.646 9.336 1.00 95.56 164 PRO A CA 1
ATOM 1313 C C . PRO A 1 164 ? -13.818 -4.801 10.764 1.00 95.56 164 PRO A C 1
ATOM 1315 O O . PRO A 1 164 ? -12.845 -4.151 11.158 1.00 95.56 164 PRO A O 1
ATOM 1318 N N . ARG A 1 165 ? -14.456 -5.678 11.552 1.00 93.81 165 ARG A N 1
ATOM 1319 C CA . ARG A 1 165 ? -14.068 -5.953 12.937 1.00 93.81 165 ARG A CA 1
ATOM 1320 C C . ARG A 1 165 ? -12.689 -6.608 12.975 1.00 93.81 165 ARG A C 1
ATOM 1322 O O . ARG A 1 165 ? -11.807 -6.101 13.667 1.00 93.81 165 ARG A O 1
ATOM 1329 N N . ARG A 1 166 ? -12.490 -7.682 12.201 1.00 94.12 166 ARG A N 1
ATOM 1330 C CA . ARG A 1 166 ? -11.205 -8.402 12.127 1.00 94.12 166 ARG A CA 1
ATOM 1331 C C . ARG A 1 166 ? -10.078 -7.507 11.641 1.00 94.12 166 ARG A C 1
ATOM 1333 O O . ARG A 1 166 ? -8.988 -7.536 12.205 1.00 94.12 166 ARG A O 1
ATOM 1340 N N . MET A 1 167 ? -10.345 -6.668 10.644 1.00 93.94 167 MET A N 1
ATOM 1341 C CA . MET A 1 167 ? -9.349 -5.741 10.123 1.00 93.94 167 MET A CA 1
ATOM 1342 C C . MET A 1 167 ? -8.916 -4.722 11.179 1.00 93.94 167 MET A C 1
ATOM 1344 O O . MET A 1 167 ? -7.722 -4.496 11.357 1.00 93.94 167 MET A O 1
ATOM 1348 N N . ARG A 1 168 ? -9.859 -4.149 11.933 1.00 93.12 168 ARG A N 1
ATOM 1349 C CA . ARG A 1 168 ? -9.555 -3.203 13.015 1.00 93.12 168 ARG A CA 1
ATOM 1350 C C . ARG A 1 168 ? -8.759 -3.848 14.154 1.00 93.12 168 ARG A C 1
ATOM 1352 O O . ARG A 1 168 ? -7.817 -3.242 14.659 1.00 93.12 168 ARG A O 1
ATOM 1359 N N . GLU A 1 169 ? -9.117 -5.072 14.533 1.00 92.25 169 GLU A N 1
ATOM 1360 C CA . GLU A 1 169 ? -8.382 -5.854 15.535 1.00 92.25 169 GLU A CA 1
ATOM 1361 C C . GLU A 1 169 ? -6.965 -6.191 15.067 1.00 92.25 169 GLU A C 1
ATOM 1363 O O . GLU A 1 169 ? -6.000 -6.056 15.820 1.00 92.25 169 GLU A O 1
ATOM 1368 N N . TRP A 1 170 ? -6.822 -6.577 13.800 1.00 92.56 170 TRP A N 1
ATOM 1369 C CA . TRP A 1 170 ? -5.524 -6.845 13.205 1.00 92.56 170 TRP A CA 1
ATOM 1370 C C . TRP A 1 170 ? -4.635 -5.598 13.171 1.00 92.56 170 TRP A C 1
ATOM 1372 O O . TRP A 1 170 ? -3.479 -5.683 13.575 1.00 92.56 170 TRP A O 1
ATOM 1382 N N . LEU A 1 171 ? -5.162 -4.437 12.764 1.00 93.69 171 LEU A N 1
ATOM 1383 C CA . LEU A 1 171 ? -4.401 -3.180 12.752 1.00 93.69 171 LEU A CA 1
ATOM 1384 C C . LEU A 1 171 ? -3.824 -2.843 14.125 1.00 93.69 171 LEU A C 1
ATOM 1386 O O . LEU A 1 171 ? -2.665 -2.450 14.232 1.00 93.69 171 LEU A O 1
ATOM 1390 N N . PHE A 1 172 ? -4.615 -3.035 15.174 1.00 91.81 172 PHE A N 1
ATOM 1391 C CA . PHE A 1 172 ? -4.155 -2.845 16.542 1.00 91.81 172 PHE A CA 1
ATOM 1392 C C . PHE A 1 172 ? -3.045 -3.827 16.922 1.00 91.81 172 PHE A C 1
ATOM 1394 O O . PHE A 1 172 ? -2.014 -3.408 17.438 1.00 91.81 172 PHE A O 1
ATOM 1401 N N . ASN A 1 173 ? -3.196 -5.114 16.599 1.00 92.25 173 ASN A N 1
ATOM 1402 C CA . ASN A 1 173 ? -2.152 -6.105 16.869 1.00 92.25 173 ASN A CA 1
ATOM 1403 C C . ASN A 1 173 ? -0.846 -5.793 16.122 1.00 92.25 173 ASN A C 1
ATOM 1405 O O . ASN A 1 173 ? 0.234 -5.954 16.687 1.00 92.25 173 ASN A O 1
ATOM 1409 N N . VAL A 1 174 ? -0.928 -5.316 14.875 1.00 92.19 174 VAL A N 1
ATOM 1410 C CA . VAL A 1 174 ? 0.250 -4.868 14.116 1.00 92.19 174 VAL A CA 1
ATOM 1411 C C . VAL A 1 174 ? 0.893 -3.656 14.786 1.00 92.19 174 VAL A C 1
ATOM 1413 O O . VAL A 1 174 ? 2.111 -3.636 14.950 1.00 92.19 174 VAL A O 1
ATOM 1416 N N . MET A 1 175 ? 0.099 -2.671 15.213 1.00 90.50 175 MET A N 1
ATOM 1417 C CA . MET A 1 175 ? 0.601 -1.496 15.930 1.00 90.50 175 MET A CA 1
ATOM 1418 C C . MET A 1 175 ? 1.346 -1.894 17.211 1.00 90.50 175 MET A C 1
ATOM 1420 O O . MET A 1 175 ? 2.470 -1.439 17.424 1.00 90.50 175 MET A O 1
ATOM 1424 N N . GLN A 1 176 ? 0.775 -2.800 18.012 1.00 91.06 176 GLN A N 1
ATOM 1425 C CA . GLN A 1 176 ? 1.435 -3.347 19.201 1.00 91.06 176 GLN A CA 1
ATOM 1426 C C . GLN A 1 176 ? 2.732 -4.085 18.854 1.00 91.06 176 GLN A C 1
ATOM 1428 O O . GLN A 1 176 ? 3.752 -3.925 19.524 1.00 91.06 176 GLN A O 1
ATOM 1433 N N . ASP A 1 177 ? 2.725 -4.908 17.805 1.00 92.19 177 ASP A N 1
ATOM 1434 C CA . ASP A 1 177 ? 3.911 -5.658 17.390 1.00 92.19 177 ASP A CA 1
ATOM 1435 C C . ASP A 1 177 ? 5.052 -4.721 16.968 1.00 92.19 177 ASP A C 1
ATOM 1437 O O . ASP A 1 177 ? 6.200 -4.950 17.358 1.00 92.19 177 ASP A O 1
ATOM 1441 N N . LEU A 1 178 ? 4.740 -3.639 16.251 1.00 91.69 178 LEU A N 1
ATOM 1442 C CA . LEU A 1 178 ? 5.703 -2.600 15.879 1.00 91.69 178 LEU A CA 1
ATOM 1443 C C . LEU A 1 178 ? 6.218 -1.824 17.098 1.00 91.69 178 LEU A C 1
ATOM 1445 O O . LEU A 1 178 ? 7.421 -1.571 17.197 1.00 91.69 178 LEU A O 1
ATOM 1449 N N . ALA A 1 179 ? 5.342 -1.486 18.050 1.00 90.94 179 ALA A N 1
ATOM 1450 C CA . ALA A 1 179 ? 5.728 -0.818 19.293 1.00 90.94 179 ALA A CA 1
ATOM 1451 C C . ALA A 1 179 ? 6.712 -1.675 20.105 1.00 90.94 179 ALA A C 1
ATOM 1453 O O . ALA A 1 179 ? 7.783 -1.200 20.488 1.00 90.94 179 ALA A O 1
ATOM 1454 N N . ARG A 1 180 ? 6.422 -2.974 20.268 1.00 91.00 180 ARG A N 1
ATOM 1455 C CA . ARG A 1 180 ? 7.294 -3.929 20.980 1.00 91.00 180 ARG A CA 1
ATOM 1456 C C . ARG A 1 180 ? 8.662 -4.108 20.324 1.00 91.00 180 ARG A C 1
ATOM 1458 O O . ARG A 1 180 ? 9.648 -4.370 21.012 1.00 91.00 180 ARG A O 1
ATOM 1465 N N . ARG A 1 181 ? 8.737 -3.965 19.001 1.00 93.00 181 ARG A N 1
ATOM 1466 C CA . ARG A 1 181 ? 9.988 -4.055 18.231 1.00 93.00 181 ARG A CA 1
ATOM 1467 C C . ARG A 1 181 ? 10.751 -2.738 18.147 1.00 93.00 181 ARG A C 1
ATOM 1469 O O . ARG A 1 181 ? 11.854 -2.731 17.615 1.00 93.00 181 ARG A O 1
ATOM 1476 N N . HIS A 1 182 ? 10.217 -1.659 18.723 1.00 90.62 182 HIS A N 1
ATOM 1477 C CA . HIS A 1 182 ? 10.772 -0.306 18.620 1.00 90.62 182 HIS A CA 1
ATOM 1478 C C . HIS A 1 182 ? 10.836 0.207 17.169 1.00 90.62 182 HIS A C 1
ATOM 1480 O O . HIS A 1 182 ? 11.708 0.997 16.817 1.00 90.62 182 HIS A O 1
ATOM 1486 N N . GLU A 1 183 ? 9.903 -0.246 16.327 1.00 91.00 183 GLU A N 1
ATOM 1487 C CA . GLU A 1 183 ? 9.773 0.149 14.916 1.00 91.00 183 GLU A CA 1
ATOM 1488 C C . GLU A 1 183 ? 8.669 1.200 14.708 1.00 91.00 183 GLU A C 1
ATOM 1490 O O . GLU A 1 183 ? 8.521 1.760 13.622 1.00 91.00 183 GLU A O 1
ATOM 1495 N N . LEU A 1 184 ? 7.893 1.490 15.755 1.00 88.94 184 LEU A N 1
ATOM 1496 C CA . LEU A 1 184 ? 6.852 2.508 15.745 1.00 88.94 184 LEU A CA 1
ATOM 1497 C C . LEU A 1 184 ? 7.438 3.887 16.082 1.00 88.94 184 LEU A C 1
ATOM 1499 O O . LEU A 1 184 ? 8.109 4.054 17.100 1.00 88.94 184 LEU A O 1
ATOM 1503 N N . ASN A 1 185 ? 7.161 4.894 15.248 1.00 86.94 185 ASN A N 1
ATOM 1504 C CA . ASN A 1 185 ? 7.619 6.264 15.502 1.00 86.94 185 ASN A CA 1
ATOM 1505 C C . ASN A 1 185 ? 7.049 6.804 16.827 1.00 86.94 185 ASN A C 1
ATOM 1507 O O . ASN A 1 185 ? 5.881 6.577 17.134 1.00 86.94 185 ASN A O 1
ATOM 1511 N N . GLU A 1 186 ? 7.834 7.611 17.549 1.00 86.00 186 GLU A N 1
ATOM 1512 C CA . GLU A 1 186 ? 7.467 8.205 18.851 1.00 86.00 186 GLU A CA 1
ATOM 1513 C C . GLU A 1 186 ? 6.032 8.771 18.966 1.00 86.00 186 GLU A C 1
ATOM 1515 O O . GLU A 1 186 ? 5.348 8.427 19.929 1.00 86.00 186 GLU A O 1
ATOM 1520 N N . PRO A 1 187 ? 5.499 9.579 18.023 1.00 86.06 187 PRO A N 1
ATOM 1521 C CA . PRO A 1 187 ? 4.121 10.067 18.145 1.00 86.06 187 PRO A CA 1
ATOM 1522 C C . PRO A 1 187 ? 3.064 8.958 18.090 1.00 86.06 187 PRO A C 1
ATOM 1524 O O . PRO A 1 187 ? 2.014 9.073 18.712 1.00 86.06 187 PRO A O 1
ATOM 1527 N N . TYR A 1 188 ? 3.333 7.876 17.364 1.00 88.44 188 TYR A N 1
ATOM 1528 C CA . TYR A 1 188 ? 2.437 6.726 17.283 1.00 88.44 188 TYR A CA 1
ATOM 1529 C C . TYR A 1 188 ? 2.620 5.777 18.464 1.00 88.44 188 TYR A C 1
ATOM 1531 O O . TYR A 1 188 ? 1.659 5.143 18.884 1.00 88.44 188 TYR A O 1
ATOM 1539 N N . LYS A 1 189 ? 3.819 5.733 19.050 1.00 88.56 189 LYS A N 1
ATOM 1540 C CA . LYS A 1 189 ? 4.075 5.017 20.299 1.00 88.56 189 LYS A CA 1
ATOM 1541 C C . LYS A 1 189 ? 3.244 5.579 21.455 1.00 88.56 189 LYS A C 1
ATOM 1543 O O . LYS A 1 189 ? 2.640 4.810 22.185 1.00 88.56 189 LYS A O 1
ATOM 1548 N N . GLN A 1 190 ? 3.114 6.902 21.557 1.00 87.38 190 GLN A N 1
ATOM 1549 C CA . GLN A 1 190 ? 2.236 7.529 22.559 1.00 87.38 190 GLN A CA 1
ATOM 1550 C C . GLN A 1 190 ? 0.769 7.115 22.382 1.00 87.38 190 GLN A C 1
ATOM 1552 O O . GLN A 1 190 ? 0.092 6.808 23.358 1.00 87.38 190 GLN A O 1
ATOM 1557 N N . LEU A 1 191 ? 0.287 7.048 21.136 1.00 86.31 191 LEU A N 1
ATOM 1558 C CA . LEU A 1 191 ? -1.064 6.557 20.848 1.00 86.31 191 LEU A CA 1
ATOM 1559 C C . LEU A 1 191 ? -1.246 5.082 21.236 1.00 86.31 191 LEU A C 1
ATOM 1561 O O . LEU A 1 191 ? -2.349 4.682 21.608 1.00 86.31 191 LEU A O 1
ATOM 1565 N N . GLU A 1 192 ? -0.196 4.272 21.126 1.00 88.75 192 GLU A N 1
ATOM 1566 C CA . GLU A 1 192 ? -0.213 2.866 21.532 1.00 88.75 192 GLU A CA 1
ATOM 1567 C C . GLU A 1 192 ? -0.257 2.733 23.064 1.00 88.75 192 GLU A C 1
ATOM 1569 O O . GLU A 1 192 ? -1.150 2.075 23.593 1.00 88.75 192 GLU A O 1
ATOM 1574 N N . GLU A 1 193 ? 0.594 3.469 23.782 1.00 87.44 193 GLU A N 1
ATOM 1575 C CA . GLU A 1 193 ? 0.605 3.509 25.251 1.00 87.44 193 GLU A CA 1
ATOM 1576 C C . GLU A 1 193 ? -0.745 4.003 25.817 1.00 87.44 193 GLU A C 1
ATOM 1578 O O . GLU A 1 193 ? -1.291 3.440 26.769 1.00 87.44 193 GLU A O 1
ATOM 1583 N N . GLU A 1 194 ? -1.355 5.023 25.199 1.00 84.75 194 GLU A N 1
ATOM 1584 C CA . GLU A 1 194 ? -2.707 5.482 25.546 1.00 84.75 194 GLU A CA 1
ATOM 1585 C C . GLU A 1 194 ? -3.760 4.381 25.349 1.00 84.75 194 GLU A C 1
ATOM 1587 O O . GLU A 1 194 ? -4.674 4.230 26.168 1.00 84.75 194 GLU A O 1
ATOM 1592 N N . ALA A 1 195 ? -3.629 3.602 24.276 1.00 83.81 195 ALA A N 1
ATOM 1593 C CA . ALA A 1 195 ? -4.533 2.512 23.945 1.00 83.81 195 ALA A CA 1
ATOM 1594 C C . ALA A 1 195 ? -4.467 1.349 24.951 1.00 83.81 195 ALA A C 1
ATOM 1596 O O . ALA A 1 195 ? -5.508 0.750 25.227 1.00 83.81 195 ALA A O 1
ATOM 1597 N N . GLU A 1 196 ? -3.304 1.067 25.550 1.00 79.06 196 GLU A N 1
ATOM 1598 C CA . GLU A 1 196 ? -3.187 0.086 26.641 1.00 79.06 196 GLU A CA 1
ATOM 1599 C C . GLU A 1 196 ? -3.940 0.533 27.904 1.00 79.06 196 GLU A C 1
ATOM 1601 O O . GLU A 1 196 ? -4.537 -0.283 28.611 1.00 79.06 196 GLU A O 1
ATOM 1606 N N . THR A 1 197 ? -3.953 1.840 28.185 1.00 80.44 197 THR A N 1
ATOM 1607 C CA . THR A 1 197 ? -4.620 2.388 29.379 1.00 80.44 197 THR A CA 1
ATOM 1608 C C . THR A 1 197 ? -6.130 2.557 29.211 1.00 80.44 197 THR A C 1
ATOM 1610 O O . THR A 1 197 ? -6.874 2.496 30.194 1.00 80.44 197 THR A O 1
ATOM 1613 N N . MET A 1 198 ? -6.610 2.761 27.980 1.00 77.88 198 MET A N 1
ATOM 1614 C CA . MET A 1 198 ? -8.016 3.023 27.682 1.00 77.88 198 MET A CA 1
ATOM 1615 C C . MET A 1 198 ? -8.532 2.116 26.562 1.00 77.88 198 MET A C 1
ATOM 1617 O O . MET A 1 198 ? -8.377 2.408 25.378 1.00 77.88 198 MET A O 1
ATOM 1621 N N . GLN A 1 199 ? -9.284 1.075 26.932 1.00 72.06 199 GLN A N 1
ATOM 1622 C CA . GLN A 1 199 ? -9.841 0.107 25.977 1.00 72.06 199 GLN A CA 1
ATOM 1623 C C . GLN A 1 199 ? -10.734 0.744 24.889 1.00 72.06 199 GLN A C 1
ATOM 1625 O O . GLN A 1 199 ? -10.762 0.268 23.758 1.00 72.06 199 GLN A O 1
ATOM 1630 N N . SER A 1 200 ? -11.424 1.854 25.183 1.00 71.69 200 SER A N 1
ATOM 1631 C CA . SER A 1 200 ? -12.220 2.604 24.191 1.00 71.69 200 SER A CA 1
ATOM 1632 C C . SER A 1 200 ? -11.381 3.358 23.149 1.00 71.69 200 SER A C 1
ATOM 1634 O O . SER A 1 200 ? -11.918 3.847 22.162 1.00 71.69 200 SER A O 1
ATOM 1636 N N . ARG A 1 201 ? -10.065 3.480 23.354 1.00 76.06 201 ARG A N 1
ATOM 1637 C CA . ARG A 1 201 ? -9.128 4.146 22.434 1.00 76.06 201 ARG A CA 1
ATOM 1638 C C . ARG A 1 201 ? -8.334 3.163 21.588 1.00 76.06 201 ARG A C 1
ATOM 1640 O O . ARG A 1 201 ? -7.814 3.569 20.553 1.00 76.06 201 ARG A O 1
ATOM 1647 N N . GLN A 1 202 ? -8.285 1.890 21.990 1.00 83.38 202 GLN A N 1
ATOM 1648 C CA . GLN A 1 202 ? -7.396 0.889 21.400 1.00 83.38 202 GLN A CA 1
ATOM 1649 C C . GLN A 1 202 ? -7.565 0.769 19.883 1.00 83.38 202 GLN A C 1
ATOM 1651 O O . GLN A 1 202 ? -6.612 0.864 19.113 1.00 83.38 202 GLN A O 1
ATOM 1656 N N . TRP A 1 203 ? -8.816 0.680 19.442 1.00 87.69 203 TRP A N 1
ATOM 1657 C CA . TRP A 1 203 ? -9.133 0.532 18.036 1.00 87.69 203 TRP A CA 1
ATOM 1658 C C . TRP A 1 203 ? -9.002 1.847 17.278 1.00 87.69 203 TRP A C 1
ATOM 1660 O O . TRP A 1 203 ? -8.504 1.873 16.159 1.00 87.69 203 TRP A O 1
ATOM 1670 N N . VAL A 1 204 ? -9.433 2.946 17.895 1.00 90.00 204 VAL A N 1
ATOM 1671 C CA . VAL A 1 204 ? -9.441 4.269 17.271 1.00 90.00 204 VAL A CA 1
ATOM 1672 C C . VAL A 1 204 ? -8.019 4.726 16.953 1.00 90.00 204 VAL A C 1
ATOM 1674 O O . VAL A 1 204 ? -7.750 5.168 15.838 1.00 90.00 204 VAL A O 1
ATOM 1677 N N . ASN A 1 205 ? -7.097 4.554 17.900 1.00 91.19 205 ASN A N 1
ATOM 1678 C CA . ASN A 1 205 ? -5.699 4.941 17.748 1.00 91.19 205 ASN A CA 1
ATOM 1679 C C . ASN A 1 205 ? -5.003 4.136 16.643 1.00 91.19 205 ASN A C 1
ATOM 1681 O O . ASN A 1 205 ? -4.336 4.729 15.796 1.00 91.19 205 ASN A O 1
ATOM 1685 N N . ALA A 1 206 ? -5.240 2.823 16.575 1.00 92.31 206 ALA A N 1
ATOM 1686 C CA . ALA A 1 206 ? -4.717 1.977 15.501 1.00 92.31 206 ALA A CA 1
ATOM 1687 C C . ALA A 1 206 ? -5.266 2.355 14.118 1.00 92.31 206 ALA A C 1
ATOM 1689 O O . ALA A 1 206 ? -4.518 2.401 13.140 1.00 92.31 206 ALA A O 1
ATOM 1690 N N . VAL A 1 207 ? -6.560 2.681 14.034 1.00 93.38 207 VAL A N 1
ATOM 1691 C CA . VAL A 1 207 ? -7.207 3.136 12.795 1.00 93.38 207 VAL A CA 1
ATOM 1692 C C . VAL A 1 207 ? -6.587 4.440 12.291 1.00 93.38 207 VAL A C 1
ATOM 1694 O O . VAL A 1 207 ? -6.296 4.548 11.098 1.00 93.38 207 VAL A O 1
ATOM 1697 N N . ILE A 1 208 ? -6.362 5.409 13.186 1.00 91.44 208 ILE A N 1
ATOM 1698 C CA . ILE A 1 208 ? -5.740 6.702 12.855 1.00 91.44 208 ILE A CA 1
ATOM 1699 C C . ILE A 1 208 ? -4.287 6.506 12.440 1.00 91.44 208 ILE A C 1
ATOM 1701 O O . ILE A 1 208 ? -3.880 7.030 11.407 1.00 91.44 208 ILE A O 1
ATOM 1705 N N . TRP A 1 209 ? -3.515 5.751 13.227 1.00 92.38 209 TRP A N 1
ATOM 1706 C CA . TRP A 1 209 ? -2.116 5.464 12.927 1.00 92.38 209 TRP A CA 1
ATOM 1707 C C . TRP A 1 209 ? -1.974 4.874 11.526 1.00 92.38 209 TRP A C 1
ATOM 1709 O O . TRP A 1 209 ? -1.211 5.409 10.722 1.00 92.38 209 TRP A O 1
ATOM 1719 N N . LYS A 1 210 ? -2.747 3.827 11.209 1.00 93.69 210 LYS A N 1
ATOM 1720 C CA . LYS A 1 210 ? -2.641 3.190 9.898 1.00 93.69 210 LYS A CA 1
ATOM 1721 C C . LYS A 1 210 ? -3.036 4.139 8.773 1.00 93.69 210 LYS A C 1
ATOM 1723 O O . LYS A 1 210 ? -2.363 4.157 7.750 1.00 93.69 210 LYS A O 1
ATOM 1728 N N . PHE A 1 211 ? -4.086 4.938 8.962 1.00 94.19 211 PHE A N 1
ATOM 1729 C CA . PHE A 1 211 ? -4.486 5.943 7.978 1.00 94.19 211 PHE A CA 1
ATOM 1730 C C . PHE A 1 211 ? -3.346 6.928 7.690 1.00 94.19 211 PHE A C 1
ATOM 1732 O O . PHE A 1 211 ? -2.962 7.095 6.539 1.00 94.19 211 PHE A O 1
ATOM 1739 N N . CYS A 1 212 ? -2.764 7.524 8.735 1.00 91.56 212 CYS A N 1
ATOM 1740 C CA . CYS A 1 212 ? -1.682 8.497 8.587 1.00 91.56 212 CYS A CA 1
ATOM 1741 C C . CYS A 1 212 ? -0.365 7.871 8.083 1.00 91.56 212 CYS A C 1
ATOM 1743 O O . CYS A 1 212 ? 0.513 8.593 7.623 1.00 91.56 212 CYS A O 1
ATOM 1745 N N . GLU A 1 213 ? -0.177 6.556 8.224 1.00 90.75 213 GLU A N 1
ATOM 1746 C CA . GLU A 1 213 ? 0.957 5.838 7.628 1.00 90.75 213 GLU A CA 1
ATOM 1747 C C . GLU A 1 213 ? 0.771 5.634 6.117 1.00 90.75 213 GLU A C 1
ATOM 1749 O O . GLU A 1 213 ? 1.743 5.728 5.372 1.00 90.75 213 GLU A O 1
ATOM 1754 N N . LEU A 1 214 ? -0.466 5.388 5.671 1.00 92.38 214 LEU A N 1
ATOM 1755 C CA . LEU A 1 214 ? -0.797 5.219 4.253 1.00 92.38 214 LEU A CA 1
ATOM 1756 C C . LEU A 1 214 ? -0.826 6.561 3.501 1.00 92.38 214 LEU A C 1
ATOM 1758 O O . LEU A 1 214 ? -0.290 6.627 2.398 1.00 92.38 214 LEU A O 1
ATOM 1762 N N . ASP A 1 215 ? -1.397 7.610 4.107 1.00 91.44 215 ASP A N 1
ATOM 1763 C CA . ASP A 1 215 ? -1.412 9.000 3.610 1.00 91.44 215 ASP A CA 1
ATOM 1764 C C . ASP A 1 215 ? 0.008 9.580 3.667 1.00 91.44 215 ASP A C 1
ATOM 1766 O O . ASP A 1 215 ? 0.423 10.180 4.664 1.00 91.44 215 ASP A O 1
ATOM 1770 N N . SER A 1 216 ? 0.799 9.315 2.628 1.00 84.38 216 SER A N 1
ATOM 1771 C CA . SER A 1 216 ? 2.253 9.495 2.643 1.00 84.38 216 SER A CA 1
ATOM 1772 C C . SER A 1 216 ? 2.747 10.459 1.571 1.00 84.38 216 SER A C 1
ATOM 1774 O O . SER A 1 216 ? 3.616 11.291 1.854 1.00 84.38 216 SER A O 1
ATOM 1776 N N . HIS A 1 217 ? 2.231 10.380 0.341 1.00 79.31 217 HIS A N 1
ATOM 1777 C CA . HIS A 1 217 ? 2.611 11.322 -0.704 1.00 79.31 217 HIS A CA 1
ATOM 1778 C C . HIS A 1 217 ? 1.575 11.417 -1.838 1.00 79.31 217 HIS A C 1
ATOM 1780 O O . HIS A 1 217 ? 1.456 10.474 -2.624 1.00 79.31 217 HIS A O 1
ATOM 1786 N N . PRO A 1 218 ? 0.960 12.599 -2.042 1.00 85.06 218 PRO A N 1
ATOM 1787 C CA . PRO A 1 218 ? 1.027 13.784 -1.180 1.00 85.06 218 PRO A CA 1
ATOM 1788 C C . PRO A 1 218 ? 0.316 13.550 0.163 1.00 85.06 218 PRO A C 1
ATOM 1790 O O . PRO A 1 218 ? -0.625 12.783 0.223 1.00 85.06 218 PRO A O 1
ATOM 1793 N N . HIS A 1 219 ? 0.738 14.246 1.225 1.00 85.19 219 HIS A N 1
ATOM 1794 C CA . HIS A 1 219 ? -0.025 14.265 2.478 1.00 85.19 219 HIS A CA 1
ATOM 1795 C C . HIS A 1 219 ? -1.279 15.136 2.308 1.00 85.19 219 HIS A C 1
ATOM 1797 O O . HIS A 1 219 ? -1.232 16.344 2.577 1.00 85.19 219 HIS A O 1
ATOM 1803 N N . ASP A 1 220 ? -2.368 14.562 1.810 1.00 89.19 220 ASP A N 1
ATOM 1804 C CA . ASP A 1 220 ? -3.590 15.286 1.447 1.00 89.19 220 ASP A CA 1
ATOM 1805 C C . ASP A 1 220 ? -4.812 14.907 2.301 1.00 89.19 220 ASP A C 1
ATOM 1807 O O . ASP A 1 220 ? -5.894 15.473 2.117 1.00 89.19 220 ASP A O 1
ATOM 1811 N N . ARG A 1 221 ? -4.615 14.066 3.330 1.00 88.81 221 ARG A N 1
ATOM 1812 C CA . ARG A 1 221 ? -5.670 13.553 4.224 1.00 88.81 221 ARG A CA 1
ATOM 1813 C C . ARG A 1 221 ? -6.708 12.694 3.507 1.00 88.81 221 ARG A C 1
ATOM 1815 O O . ARG A 1 221 ? -7.816 12.506 4.031 1.00 88.81 221 ARG A O 1
ATOM 1822 N N . ALA A 1 222 ? -6.341 12.155 2.359 1.00 92.31 222 ALA A N 1
ATOM 1823 C CA . ALA A 1 222 ? -7.034 11.094 1.674 1.00 92.31 222 ALA A CA 1
ATOM 1824 C C . ALA A 1 222 ? -6.019 9.986 1.371 1.00 92.31 222 ALA A C 1
ATOM 1826 O O . ALA A 1 222 ? -4.821 10.214 1.301 1.00 92.31 222 ALA A O 1
ATOM 1827 N N . VAL A 1 223 ? -6.490 8.750 1.263 1.00 94.31 223 VAL A N 1
ATOM 1828 C CA . VAL A 1 223 ? -5.634 7.629 0.874 1.00 94.31 223 VAL A CA 1
ATOM 1829 C C . VAL A 1 223 ? -6.066 7.189 -0.510 1.00 94.31 223 VAL A C 1
ATOM 1831 O O . VAL A 1 223 ? -7.183 6.704 -0.700 1.00 94.31 223 VAL A O 1
ATOM 1834 N N . SER A 1 224 ? -5.181 7.363 -1.484 1.00 93.12 224 SER A N 1
ATOM 1835 C CA . SER A 1 224 ? -5.420 6.946 -2.863 1.00 93.12 224 SER A CA 1
ATOM 1836 C C . SER A 1 224 ? -5.337 5.423 -3.030 1.00 93.12 224 SER A C 1
ATOM 1838 O O . SER A 1 224 ? -4.730 4.702 -2.232 1.00 93.12 224 SER A O 1
ATOM 1840 N N . ARG A 1 225 ? -5.856 4.902 -4.152 1.00 89.44 225 ARG A N 1
ATOM 1841 C CA . ARG A 1 225 ? -5.664 3.484 -4.529 1.00 89.44 225 ARG A CA 1
ATOM 1842 C C . ARG A 1 225 ? -4.192 3.051 -4.556 1.00 89.44 225 ARG A C 1
ATOM 1844 O O . ARG A 1 225 ? -3.900 1.889 -4.280 1.00 89.44 225 ARG A O 1
ATOM 1851 N N . HIS A 1 226 ? -3.273 3.956 -4.900 1.00 89.06 226 HIS A N 1
ATOM 1852 C CA . HIS A 1 226 ? -1.843 3.652 -4.925 1.00 89.06 226 HIS A CA 1
ATOM 1853 C C . HIS A 1 226 ? -1.257 3.544 -3.513 1.00 89.06 226 HIS A C 1
ATOM 1855 O O . HIS A 1 226 ? -0.448 2.659 -3.249 1.00 89.06 226 HIS A O 1
ATOM 1861 N N . GLU A 1 227 ? -1.708 4.385 -2.589 1.00 92.75 227 GLU A N 1
ATOM 1862 C CA . GLU A 1 227 ? -1.278 4.357 -1.189 1.00 92.75 227 GLU A CA 1
ATOM 1863 C C . GLU A 1 227 ? -1.852 3.173 -0.414 1.00 92.75 227 GLU A C 1
ATOM 1865 O O . GLU A 1 227 ? -1.217 2.690 0.515 1.00 92.75 227 GLU A O 1
ATOM 1870 N N . LEU A 1 228 ? -2.991 2.616 -0.839 1.00 93.06 228 LEU A N 1
ATOM 1871 C CA . LEU A 1 228 ? -3.517 1.356 -0.298 1.00 93.06 228 LEU A CA 1
ATOM 1872 C C . LEU A 1 228 ? -2.673 0.131 -0.677 1.00 93.06 228 LEU A C 1
ATOM 1874 O O . LEU A 1 228 ? -2.851 -0.939 -0.088 1.00 93.06 228 LEU A O 1
ATOM 1878 N N . PHE A 1 229 ? -1.761 0.249 -1.646 1.00 91.75 229 PHE A N 1
ATOM 1879 C CA . PHE A 1 229 ? -0.990 -0.878 -2.170 1.00 91.75 229 PHE A CA 1
ATOM 1880 C C . PHE A 1 229 ? -0.242 -1.690 -1.090 1.00 91.75 229 PHE A C 1
ATOM 1882 O O . PHE A 1 229 ? -0.388 -2.917 -1.095 1.00 91.75 229 PHE A O 1
ATOM 1889 N N . PRO A 1 230 ? 0.490 -1.083 -0.127 1.00 91.06 230 PRO A N 1
ATOM 1890 C CA . PRO A 1 230 ? 1.212 -1.821 0.916 1.00 91.06 230 PRO A CA 1
ATOM 1891 C C . PRO A 1 230 ? 0.302 -2.600 1.871 1.00 91.06 230 PRO A C 1
ATOM 1893 O O . PRO A 1 230 ? 0.759 -3.522 2.538 1.00 91.06 230 PRO A O 1
ATOM 1896 N N . LEU A 1 231 ? -0.981 -2.240 1.940 1.00 91.31 231 LEU A N 1
ATOM 1897 C CA . LEU A 1 231 ? -1.981 -2.940 2.737 1.00 91.31 231 LEU A CA 1
ATOM 1898 C C . LEU A 1 231 ? -2.695 -4.025 1.919 1.00 91.31 231 LEU A C 1
ATOM 1900 O O . LEU A 1 231 ? -2.833 -5.157 2.377 1.00 91.31 231 LEU A O 1
ATOM 1904 N N . ARG A 1 232 ? -3.127 -3.691 0.698 1.00 93.69 232 ARG A N 1
ATOM 1905 C CA . ARG A 1 232 ? -3.896 -4.584 -0.176 1.00 93.69 232 ARG A CA 1
ATOM 1906 C C . ARG A 1 232 ? -3.046 -5.730 -0.718 1.00 93.69 232 ARG A C 1
ATOM 1908 O O . ARG A 1 232 ? -3.403 -6.887 -0.529 1.00 93.69 232 ARG A O 1
ATOM 1915 N N . ALA A 1 233 ? -1.948 -5.432 -1.410 1.00 92.19 233 ALA A N 1
ATOM 1916 C CA . ALA A 1 233 ? -1.237 -6.422 -2.221 1.00 92.19 233 ALA A CA 1
ATOM 1917 C C . ALA A 1 233 ? -0.629 -7.593 -1.419 1.00 92.19 233 ALA A C 1
ATOM 1919 O O . ALA A 1 233 ? -0.637 -8.717 -1.930 1.00 92.19 233 ALA A O 1
ATOM 1920 N N . PRO A 1 234 ? -0.117 -7.398 -0.185 1.00 89.75 234 PRO A N 1
ATOM 1921 C CA . PRO A 1 234 ? 0.372 -8.511 0.631 1.00 89.75 234 PRO A CA 1
ATOM 1922 C C . PRO A 1 234 ? -0.739 -9.395 1.208 1.00 89.75 234 PRO A C 1
ATOM 1924 O O . PRO A 1 234 ? -0.498 -10.572 1.453 1.00 89.75 234 PRO A O 1
ATOM 1927 N N . LEU A 1 235 ? -1.934 -8.841 1.441 1.00 89.00 235 LEU A N 1
ATOM 1928 C CA . LEU A 1 235 ? -3.033 -9.545 2.106 1.00 89.00 235 LEU A CA 1
ATOM 1929 C C . LEU A 1 235 ? -4.043 -10.142 1.131 1.00 89.00 235 LEU A C 1
ATOM 1931 O O . LEU A 1 235 ? -4.637 -11.157 1.455 1.00 89.00 235 LEU A O 1
ATOM 1935 N N . LEU A 1 236 ? -4.222 -9.564 -0.059 1.00 91.44 236 LEU A N 1
ATOM 1936 C CA . LEU A 1 236 ? -5.295 -9.920 -0.996 1.00 91.44 236 LEU A CA 1
ATOM 1937 C C . LEU A 1 236 ? -5.326 -11.401 -1.371 1.00 91.44 236 LEU A C 1
ATOM 1939 O O . LEU A 1 236 ? -6.401 -11.969 -1.544 1.00 91.44 236 LEU A O 1
ATOM 1943 N N . SER A 1 237 ? -4.160 -12.038 -1.500 1.00 85.56 237 SER A N 1
ATOM 1944 C CA . SER A 1 237 ? -4.132 -13.467 -1.781 1.00 85.56 237 SER A CA 1
ATOM 1945 C C . SER A 1 237 ? -4.714 -14.251 -0.612 1.00 85.56 237 SER A C 1
ATOM 1947 O O . SER A 1 237 ? -5.509 -15.139 -0.860 1.00 85.56 237 SER A O 1
ATOM 1949 N N . MET A 1 238 ? -4.391 -13.921 0.634 1.00 86.38 238 MET A N 1
ATOM 1950 C CA . MET A 1 238 ? -4.919 -14.599 1.823 1.00 86.38 238 MET A CA 1
ATOM 1951 C C . MET A 1 238 ? -6.358 -14.179 2.135 1.00 86.38 238 MET A C 1
ATOM 1953 O O . MET A 1 238 ? -7.129 -15.002 2.609 1.00 86.38 238 MET A O 1
ATOM 1957 N N . GLU A 1 239 ? -6.718 -12.945 1.783 1.00 90.44 239 GLU A N 1
ATOM 1958 C CA . GLU A 1 239 ? -7.949 -12.278 2.179 1.00 90.44 239 GLU A CA 1
ATOM 1959 C C . GLU A 1 239 ? -8.682 -11.664 1.004 1.00 90.44 239 GLU A C 1
ATOM 1961 O O . GLU A 1 239 ? -8.570 -10.474 0.705 1.00 90.44 239 GLU A O 1
ATOM 1966 N N . HIS A 1 240 ? -9.492 -12.492 0.351 1.00 92.75 240 HIS A N 1
ATOM 1967 C CA . HIS A 1 240 ? -10.252 -12.126 -0.840 1.00 92.75 240 HIS A CA 1
ATOM 1968 C C . HIS A 1 240 ? -11.253 -10.990 -0.593 1.00 92.75 240 HIS A C 1
ATOM 1970 O O . HIS A 1 240 ? -11.565 -10.240 -1.517 1.00 92.75 240 HIS A O 1
ATOM 1976 N N . CYS A 1 241 ? -11.704 -10.799 0.651 1.00 95.88 241 CYS A N 1
ATOM 1977 C CA . CYS A 1 241 ? -12.615 -9.720 1.031 1.00 95.88 241 CYS A CA 1
ATOM 1978 C C . CYS A 1 241 ? -11.963 -8.328 1.101 1.00 95.88 241 CYS A C 1
ATOM 1980 O O . CYS A 1 241 ? -12.684 -7.333 1.048 1.00 95.88 241 CYS A O 1
ATOM 1982 N N . ILE A 1 242 ? -10.628 -8.207 1.162 1.00 94.94 242 ILE A N 1
ATOM 1983 C CA . ILE A 1 242 ? -9.981 -6.891 1.329 1.00 94.94 242 ILE A CA 1
ATOM 1984 C C . ILE A 1 242 ? -10.252 -5.954 0.148 1.00 94.94 242 ILE A C 1
ATOM 1986 O O . ILE A 1 242 ? -10.456 -4.758 0.329 1.00 94.94 242 ILE A O 1
ATOM 1990 N N . ALA A 1 243 ? -10.286 -6.500 -1.068 1.00 93.56 243 ALA A N 1
ATOM 1991 C CA . ALA A 1 243 ? -10.561 -5.747 -2.281 1.00 93.56 243 ALA A CA 1
ATOM 1992 C C . ALA A 1 243 ? -11.984 -5.157 -2.306 1.00 93.56 243 ALA A C 1
ATOM 1994 O O . ALA A 1 243 ? -12.102 -3.934 -2.404 1.00 93.56 243 ALA A O 1
ATOM 1995 N N . PRO A 1 244 ? -13.056 -5.971 -2.212 1.00 95.25 244 PRO A N 1
ATOM 1996 C CA . PRO A 1 244 ? -14.417 -5.448 -2.178 1.00 95.25 244 PRO A CA 1
ATOM 1997 C C . PRO A 1 244 ? -14.678 -4.580 -0.942 1.00 95.25 244 PRO A C 1
ATOM 1999 O O . PRO A 1 244 ? -15.386 -3.585 -1.062 1.00 95.25 244 PRO A O 1
ATOM 2002 N N . PHE A 1 245 ? -14.059 -4.881 0.206 1.00 96.00 245 PHE A N 1
ATOM 2003 C CA . PHE A 1 245 ? -14.159 -4.040 1.398 1.00 96.00 245 PHE A CA 1
ATOM 2004 C C . PHE A 1 245 ? -13.612 -2.630 1.144 1.00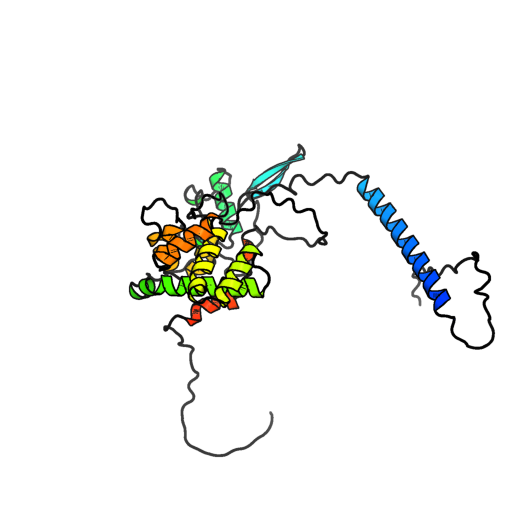 96.00 245 PHE A C 1
ATOM 2006 O O . PHE A 1 245 ? -14.348 -1.662 1.312 1.00 96.00 245 PHE A O 1
ATOM 2013 N N . LEU A 1 246 ? -12.361 -2.500 0.682 1.00 95.00 246 LEU A N 1
ATOM 2014 C CA . LEU A 1 246 ? -11.751 -1.190 0.418 1.00 95.00 246 LEU A CA 1
ATOM 2015 C C . LEU A 1 246 ? -12.531 -0.397 -0.638 1.00 95.00 246 LEU A C 1
ATOM 2017 O O . LEU A 1 246 ? -12.703 0.807 -0.481 1.00 95.00 246 LEU A O 1
ATOM 2021 N N . ASN A 1 247 ? -13.064 -1.071 -1.661 1.00 93.56 247 ASN A N 1
ATOM 2022 C CA . ASN A 1 247 ? -13.933 -0.437 -2.654 1.00 93.56 247 ASN A CA 1
ATOM 2023 C C . ASN A 1 247 ? -15.256 0.059 -2.046 1.00 93.56 247 ASN A C 1
ATOM 2025 O O . ASN A 1 247 ? -15.759 1.091 -2.460 1.00 93.56 247 ASN A O 1
ATOM 2029 N N . SER A 1 248 ? -15.822 -0.649 -1.064 1.00 94.75 248 SER A N 1
ATOM 2030 C CA . SER A 1 248 ? -17.057 -0.225 -0.383 1.00 94.75 248 SER A CA 1
ATOM 2031 C C . SER A 1 248 ? -16.864 0.959 0.574 1.00 94.75 248 SER A C 1
ATOM 2033 O O . SER A 1 248 ? -17.842 1.583 0.998 1.00 94.75 248 SER A O 1
ATOM 2035 N N . CYS A 1 249 ? -15.612 1.252 0.940 1.00 95.75 249 CYS A N 1
ATOM 2036 C CA . CYS A 1 249 ? -15.272 2.369 1.813 1.00 95.75 249 CYS A CA 1
ATOM 2037 C C . CYS A 1 249 ? -15.292 3.717 1.101 1.00 95.75 249 CYS A C 1
ATOM 2039 O O . CYS A 1 249 ? -15.600 4.711 1.752 1.00 95.75 249 CYS A O 1
ATOM 2041 N N . ASP A 1 250 ? -14.997 3.725 -0.194 1.00 95.50 250 ASP A N 1
ATOM 2042 C CA . ASP A 1 250 ? -15.108 4.877 -1.087 1.00 95.50 250 ASP A CA 1
ATOM 2043 C C . ASP A 1 250 ? -16.589 5.065 -1.464 1.00 95.50 250 ASP A C 1
ATOM 2045 O O . ASP A 1 250 ? -17.118 4.400 -2.357 1.00 95.50 250 ASP A O 1
ATOM 2049 N N . LYS A 1 251 ? -17.320 5.868 -0.678 1.00 92.62 251 LYS A N 1
ATOM 2050 C CA . LYS A 1 251 ? -18.790 5.956 -0.791 1.00 92.62 251 LYS A CA 1
ATOM 2051 C C . LYS A 1 251 ? -19.247 6.932 -1.858 1.00 92.62 251 LYS A C 1
ATOM 2053 O O . LYS A 1 251 ? -20.374 6.802 -2.342 1.00 92.62 251 LYS A O 1
ATOM 2058 N N . ASP A 1 252 ? -18.438 7.944 -2.131 1.00 93.75 252 ASP A N 1
ATOM 2059 C CA . ASP A 1 252 ? -18.672 8.926 -3.181 1.00 93.75 252 ASP A CA 1
ATOM 2060 C C . ASP A 1 252 ? -17.962 8.579 -4.502 1.00 93.75 252 ASP A C 1
ATOM 2062 O O . ASP A 1 252 ? -18.178 9.289 -5.485 1.00 93.75 252 ASP A O 1
ATOM 2066 N N . ASP A 1 253 ? -17.262 7.437 -4.556 1.00 93.88 253 ASP A N 1
ATOM 2067 C CA . ASP A 1 253 ? -16.576 6.877 -5.733 1.00 93.88 253 ASP A CA 1
ATOM 2068 C C . ASP A 1 253 ? -15.562 7.866 -6.328 1.00 93.88 253 ASP A C 1
ATOM 2070 O O . ASP A 1 253 ? -15.399 7.976 -7.547 1.00 93.88 253 ASP A O 1
ATOM 2074 N N . ASP A 1 254 ? -14.880 8.615 -5.457 1.00 94.38 254 ASP A N 1
ATOM 2075 C CA . ASP A 1 254 ? -13.858 9.591 -5.841 1.00 94.38 254 ASP A CA 1
ATOM 2076 C C . ASP A 1 254 ? -12.454 8.966 -5.982 1.00 94.38 254 ASP A C 1
ATOM 2078 O O . ASP A 1 254 ? -11.487 9.641 -6.351 1.00 94.38 254 ASP A O 1
ATOM 2082 N N . HIS A 1 255 ? -12.364 7.644 -5.782 1.00 92.56 255 HIS A N 1
ATOM 2083 C CA . HIS A 1 255 ? -11.157 6.816 -5.839 1.00 92.56 255 HIS A CA 1
ATOM 2084 C C . HIS A 1 255 ? -10.131 7.114 -4.745 1.00 92.56 255 HIS A C 1
ATOM 2086 O O . HIS A 1 255 ? -8.975 6.663 -4.827 1.00 92.56 255 HIS A O 1
ATOM 2092 N N . THR A 1 256 ? -10.558 7.815 -3.704 1.00 94.38 256 THR A N 1
ATOM 2093 C CA . THR A 1 256 ? -9.800 8.058 -2.490 1.00 94.38 256 THR A CA 1
ATOM 2094 C C . THR A 1 256 ? -10.615 7.634 -1.274 1.00 94.38 256 THR A C 1
ATOM 2096 O O . THR A 1 256 ? -11.814 7.398 -1.342 1.00 94.38 256 THR A O 1
ATOM 2099 N N . ILE A 1 257 ? -9.945 7.431 -0.143 1.00 95.25 257 ILE A N 1
ATOM 2100 C CA . ILE A 1 257 ? -10.625 7.142 1.119 1.00 95.25 257 ILE A CA 1
ATOM 2101 C C . ILE A 1 257 ? -10.217 8.207 2.119 1.00 95.25 257 ILE A C 1
ATOM 2103 O O . ILE A 1 257 ? -9.050 8.303 2.502 1.00 95.25 257 ILE A O 1
ATOM 2107 N N . THR A 1 258 ? -11.179 8.993 2.589 1.00 94.12 258 THR A N 1
ATOM 2108 C CA . THR A 1 258 ? -10.935 9.981 3.642 1.00 94.12 258 THR A CA 1
ATOM 2109 C C . THR A 1 258 ? -10.871 9.325 5.023 1.00 94.12 258 THR A C 1
ATOM 2111 O O . THR A 1 258 ? -11.441 8.259 5.265 1.00 94.12 258 THR A O 1
ATOM 2114 N N . LEU A 1 259 ? -10.277 10.004 6.013 1.00 92.25 259 LEU A N 1
ATOM 2115 C CA . LEU A 1 259 ? -10.251 9.499 7.399 1.00 92.25 259 LEU A CA 1
ATOM 2116 C C . LEU A 1 259 ? -11.664 9.242 7.963 1.00 92.25 259 LEU A C 1
ATOM 2118 O O . LEU A 1 259 ? -11.870 8.365 8.804 1.00 92.25 259 LEU A O 1
ATOM 2122 N N . LYS A 1 260 ? -12.658 10.016 7.507 1.00 92.50 260 LYS A N 1
ATOM 2123 C CA . LYS A 1 260 ? -14.059 9.839 7.906 1.00 92.50 260 LYS A CA 1
ATOM 2124 C C . LYS A 1 260 ? -14.608 8.516 7.380 1.00 92.50 260 LYS A C 1
ATOM 2126 O O . LYS A 1 260 ? -15.255 7.797 8.141 1.00 92.50 260 LYS A O 1
ATOM 2131 N N . 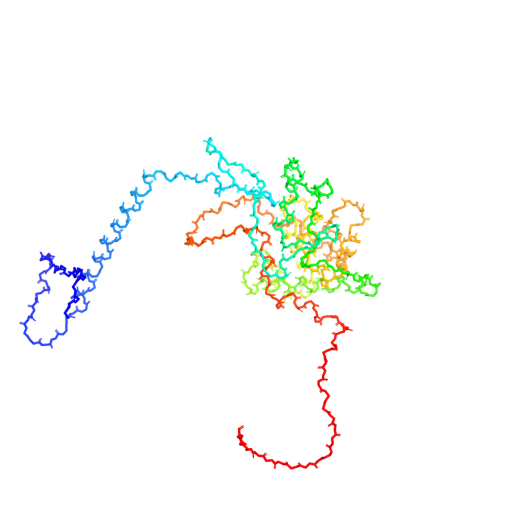GLU A 1 261 ? -14.388 8.245 6.102 1.00 95.44 261 GLU A N 1
ATOM 2132 C CA . GLU A 1 261 ? -14.840 7.024 5.445 1.00 95.44 261 GLU A CA 1
ATOM 2133 C C . GLU A 1 261 ? -14.125 5.817 6.008 1.00 95.44 261 GLU A C 1
ATOM 2135 O O . GLU A 1 261 ? -14.797 4.907 6.472 1.00 95.44 261 GLU A O 1
ATOM 2140 N N . TRP A 1 262 ? -12.797 5.873 6.110 1.00 95.25 262 TRP A N 1
ATOM 2141 C CA . TRP A 1 262 ? -11.967 4.845 6.731 1.00 95.25 262 TRP A CA 1
ATOM 2142 C C . TRP A 1 262 ? -12.469 4.456 8.127 1.00 95.25 262 TRP A C 1
ATOM 2144 O O . TRP A 1 262 ? -12.743 3.287 8.405 1.00 95.25 262 TRP A O 1
ATOM 2154 N N . GLY A 1 263 ? -12.677 5.450 8.998 1.00 93.38 263 GLY A N 1
ATOM 2155 C CA . GLY A 1 263 ? -13.192 5.220 10.346 1.00 93.38 263 GLY A CA 1
ATOM 2156 C C . GLY A 1 263 ? -14.617 4.661 10.357 1.00 93.38 263 GLY A C 1
ATOM 2157 O O . GLY A 1 263 ? -14.924 3.778 11.153 1.00 93.38 263 GLY A O 1
ATOM 2158 N N . GLN A 1 264 ? -15.496 5.140 9.471 1.00 93.94 264 GLN A N 1
ATOM 2159 C CA . GLN A 1 264 ? -16.848 4.591 9.347 1.00 93.94 264 GLN A CA 1
ATOM 2160 C C . GLN A 1 264 ? -16.830 3.146 8.836 1.00 93.94 264 GLN A C 1
ATOM 2162 O O . GLN A 1 264 ? -17.601 2.325 9.327 1.00 93.94 264 GLN A O 1
ATOM 2167 N N . CYS A 1 265 ? -15.951 2.844 7.885 1.00 94.94 265 CYS A N 1
ATOM 2168 C CA . CYS A 1 265 ? -15.809 1.532 7.278 1.00 94.94 265 CYS A CA 1
ATOM 2169 C C . CYS A 1 265 ? -15.337 0.489 8.286 1.00 94.94 265 CYS A C 1
ATOM 2171 O O . CYS A 1 265 ? -15.858 -0.616 8.312 1.00 94.94 265 CYS A O 1
ATOM 2173 N N . LEU A 1 266 ? -14.418 0.867 9.178 1.00 94.88 266 LEU A N 1
ATOM 2174 C CA . LEU A 1 266 ? -13.922 0.013 10.262 1.00 94.88 266 LEU A CA 1
ATOM 2175 C C . LEU A 1 266 ? -14.843 -0.006 11.495 1.00 94.88 266 LEU A C 1
ATOM 2177 O O . LEU A 1 266 ? -14.475 -0.542 12.542 1.00 94.88 266 LEU A O 1
ATOM 2181 N N . GLY A 1 267 ? -16.052 0.552 11.388 1.00 92.12 267 GLY A N 1
ATOM 2182 C CA . GLY A 1 267 ? -17.085 0.453 12.417 1.00 92.12 267 GLY A CA 1
ATOM 2183 C C . GLY A 1 267 ? -16.871 1.348 13.638 1.00 92.12 267 GLY A C 1
ATOM 2184 O O . GLY A 1 267 ? -17.407 1.031 14.696 1.00 92.12 267 GLY A O 1
ATOM 2185 N N . LEU A 1 268 ? -16.112 2.445 13.518 1.00 90.75 268 LEU A N 1
ATOM 2186 C CA . LEU A 1 268 ? -16.008 3.438 14.592 1.00 90.75 268 LEU A CA 1
ATOM 2187 C C . LEU A 1 268 ? -17.324 4.206 14.745 1.00 90.75 268 LEU A C 1
ATOM 2189 O O . LEU A 1 268 ? -17.921 4.625 13.745 1.00 90.75 268 LEU A O 1
ATOM 2193 N N . ASP A 1 269 ? -17.755 4.450 15.980 1.00 89.50 269 ASP A N 1
ATOM 2194 C CA . ASP A 1 269 ? -18.968 5.207 16.286 1.00 89.50 269 ASP A CA 1
ATOM 2195 C C . ASP A 1 269 ? -18.817 6.720 16.010 1.00 89.50 269 ASP A C 1
ATOM 2197 O O . ASP A 1 269 ? -17.769 7.225 15.599 1.00 89.50 269 ASP A O 1
ATOM 2201 N N . SER A 1 270 ? -19.890 7.498 16.174 1.00 85.50 270 SER A N 1
ATOM 2202 C CA . SER A 1 270 ? -19.843 8.943 15.907 1.00 85.50 270 SER A CA 1
ATOM 2203 C C . SER A 1 270 ? -18.900 9.725 16.829 1.00 85.50 270 SER A C 1
ATOM 2205 O O . SER A 1 270 ? -18.279 10.685 16.371 1.00 85.50 270 SER A O 1
ATOM 2207 N N . GLY A 1 271 ? -18.804 9.346 18.105 1.00 84.19 271 GLY A N 1
ATOM 2208 C CA . GLY A 1 271 ? -17.915 9.980 19.077 1.00 84.19 271 GLY A CA 1
ATOM 2209 C C . GLY A 1 271 ? -16.453 9.623 18.815 1.00 84.19 271 GLY A C 1
ATOM 2210 O O . GLY A 1 271 ? -15.594 10.505 18.796 1.00 84.19 271 GLY A O 1
ATOM 2211 N N . GLU A 1 272 ? -16.185 8.357 18.510 1.00 85.06 272 GLU A N 1
ATOM 2212 C CA . GLU A 1 272 ? -14.876 7.845 18.107 1.00 85.06 272 GLU A CA 1
ATOM 2213 C C . GLU A 1 272 ? -14.388 8.503 16.816 1.00 85.06 272 GLU A C 1
ATOM 2215 O O . GLU A 1 272 ? -13.256 8.976 16.760 1.00 85.06 272 GLU A O 1
ATOM 2220 N N . ARG A 1 273 ? -15.250 8.640 15.798 1.00 82.44 273 ARG A N 1
ATOM 2221 C CA . ARG A 1 273 ? -14.908 9.359 14.558 1.00 82.44 273 ARG A CA 1
ATOM 2222 C C . ARG A 1 273 ? -14.626 10.838 14.802 1.00 82.44 273 ARG A C 1
ATOM 2224 O O . ARG A 1 273 ? -13.742 11.405 14.161 1.00 82.44 273 ARG A O 1
ATOM 2231 N N . GLN A 1 274 ? -15.361 11.482 15.708 1.00 82.44 274 GLN A N 1
ATOM 2232 C CA . GLN A 1 274 ? -15.106 12.880 16.057 1.00 82.44 274 GLN A CA 1
ATOM 2233 C C . GLN A 1 274 ? -13.752 13.039 16.755 1.00 82.44 274 GLN A C 1
ATOM 2235 O O . GLN A 1 274 ? -13.008 13.971 16.448 1.00 82.44 274 GLN A O 1
ATOM 2240 N N . PHE A 1 275 ? -13.405 12.111 17.645 1.00 82.44 275 PHE A N 1
ATOM 2241 C CA . PHE A 1 275 ? -12.079 12.067 18.247 1.00 82.44 275 PHE A CA 1
ATOM 2242 C C . PHE A 1 275 ? -10.984 11.791 17.214 1.00 82.44 275 PHE A C 1
ATOM 2244 O O . PHE A 1 275 ? -9.989 12.512 17.181 1.00 82.44 275 PHE A O 1
ATOM 2251 N N . ALA A 1 276 ? -11.195 10.812 16.330 1.00 80.12 276 ALA A N 1
ATOM 2252 C CA . ALA A 1 276 ? -10.246 10.452 15.286 1.00 80.12 276 ALA A CA 1
ATOM 2253 C C . ALA A 1 276 ? -9.955 11.614 14.346 1.00 80.12 276 ALA A C 1
ATOM 2255 O O . ALA A 1 276 ? -8.810 11.832 13.980 1.00 80.12 276 ALA A O 1
ATOM 2256 N N . ARG A 1 277 ? -10.960 12.429 14.021 1.00 77.88 277 ARG A N 1
ATOM 2257 C CA . ARG A 1 277 ? -10.754 13.683 13.288 1.00 77.88 277 ARG A CA 1
ATOM 2258 C C . ARG A 1 277 ? -9.913 14.687 14.063 1.00 77.88 277 ARG A C 1
ATOM 2260 O O . ARG A 1 277 ? -9.114 15.380 13.451 1.00 77.88 277 ARG A O 1
ATOM 2267 N N . GLY A 1 278 ? -10.088 14.780 15.380 1.00 78.31 278 GLY A N 1
ATOM 2268 C CA . GLY A 1 278 ? -9.272 15.645 16.232 1.00 78.31 278 GLY A CA 1
ATOM 2269 C C . GLY A 1 278 ? -7.798 15.239 16.206 1.00 78.31 278 GLY A C 1
ATOM 2270 O O . GLY A 1 278 ? -6.949 16.047 15.843 1.00 78.31 278 GLY A O 1
ATOM 2271 N N . VAL A 1 279 ? -7.507 13.974 16.506 1.00 76.00 279 VAL A N 1
ATOM 2272 C CA . VAL A 1 279 ? -6.138 13.424 16.553 1.00 76.00 279 VAL A CA 1
ATOM 2273 C C . VAL A 1 279 ? -5.520 13.300 15.154 1.00 76.00 279 VAL A C 1
ATOM 2275 O O . VAL A 1 279 ? -4.378 13.684 14.930 1.00 76.00 279 VAL A O 1
ATOM 2278 N N . GLY A 1 280 ? -6.287 12.825 14.174 1.00 63.78 280 GLY A N 1
ATOM 2279 C CA . GLY A 1 280 ? -5.863 12.679 12.781 1.00 63.78 280 GLY A CA 1
ATOM 2280 C C . GLY A 1 280 ? -5.775 14.002 12.016 1.00 63.78 280 GLY A C 1
ATOM 2281 O O . GLY A 1 280 ? -5.105 14.068 10.992 1.00 63.78 280 GLY A O 1
ATOM 2282 N N . SER A 1 281 ? -6.360 15.101 12.515 1.00 63.72 281 SER A N 1
ATOM 2283 C CA . SER A 1 281 ? -6.095 16.436 11.946 1.00 63.72 281 SER A CA 1
ATOM 2284 C C . SER A 1 281 ? -4.612 16.799 12.015 1.00 63.72 281 SER A C 1
ATOM 2286 O O . SER A 1 281 ? -4.116 17.553 11.173 1.00 63.72 281 SER A O 1
ATOM 2288 N N . THR A 1 282 ? -3.902 16.215 12.980 1.00 62.75 282 THR A N 1
ATOM 2289 C CA . THR A 1 282 ? -2.459 16.303 13.117 1.00 62.75 282 THR A CA 1
ATOM 2290 C C . THR A 1 282 ? -1.769 15.036 12.641 1.00 62.75 282 THR A C 1
ATOM 2292 O O . THR A 1 282 ? -0.729 14.748 13.221 1.00 62.75 282 THR A O 1
ATOM 2295 N N . CYS A 1 283 ? -2.299 14.275 11.657 1.00 65.19 283 CYS A N 1
ATOM 2296 C CA . CYS A 1 283 ? -1.529 13.204 10.998 1.00 65.19 283 CYS A CA 1
ATOM 2297 C C . CYS A 1 283 ? -0.117 13.744 10.811 1.00 65.19 283 CYS A C 1
ATOM 2299 O O . CYS A 1 283 ? 0.052 14.772 10.148 1.00 65.19 283 CYS A O 1
ATOM 2301 N N . MET A 1 284 ? 0.830 13.204 11.587 1.00 53.66 284 MET A N 1
ATOM 2302 C CA . MET A 1 284 ? 2.029 13.952 11.954 1.00 53.66 284 MET A CA 1
ATOM 2303 C C . MET A 1 284 ? 2.992 13.944 10.774 1.00 53.66 284 MET A C 1
ATOM 2305 O O . MET A 1 284 ? 3.986 13.226 10.758 1.00 53.66 284 MET A O 1
ATOM 2309 N N . GLY A 1 285 ? 2.702 14.785 9.787 1.00 46.22 285 GLY A N 1
ATOM 2310 C CA . GLY A 1 285 ? 3.629 15.205 8.764 1.00 46.22 285 GLY A CA 1
ATOM 2311 C C . GLY A 1 285 ? 4.647 16.110 9.431 1.00 46.22 285 GLY A C 1
ATOM 2312 O O . GLY A 1 285 ? 4.412 17.303 9.639 1.00 46.22 285 GLY A O 1
ATOM 2313 N N . GLN A 1 286 ? 5.813 15.561 9.763 1.00 39.69 286 GLN A N 1
ATOM 2314 C CA . GLN A 1 286 ? 6.997 16.398 9.838 1.00 39.69 286 GLN A CA 1
ATOM 2315 C C . GLN A 1 286 ? 7.218 16.993 8.444 1.00 39.69 286 GLN A C 1
ATOM 2317 O O . GLN A 1 286 ? 7.888 16.416 7.595 1.00 39.69 286 GLN A O 1
ATOM 2322 N N . GLY A 1 287 ? 6.708 18.206 8.237 1.00 33.41 287 GLY A N 1
ATOM 2323 C CA . GLY A 1 287 ? 7.179 19.147 7.224 1.00 33.41 287 GLY A CA 1
ATOM 2324 C C . GLY A 1 287 ? 8.604 19.626 7.525 1.00 33.41 287 GLY A C 1
ATOM 2325 O O . GLY A 1 287 ? 8.872 20.824 7.581 1.00 33.41 287 GLY A O 1
ATOM 2326 N N . LYS A 1 288 ? 9.532 18.696 7.764 1.00 29.41 288 LYS A N 1
ATOM 2327 C CA . LYS A 1 288 ? 10.973 18.926 7.772 1.00 29.41 288 LYS A CA 1
ATOM 2328 C C . LYS A 1 288 ? 11.579 17.795 6.968 1.00 29.41 288 LYS A C 1
ATOM 2330 O O . LYS A 1 288 ? 11.536 16.645 7.386 1.00 29.41 288 LYS A O 1
ATOM 2335 N N . GLY A 1 289 ? 12.114 18.143 5.799 1.00 29.31 289 GLY A N 1
ATOM 2336 C CA . GLY A 1 289 ? 12.831 17.205 4.953 1.00 29.31 289 GLY A CA 1
ATOM 2337 C C . GLY A 1 289 ? 13.801 16.374 5.784 1.00 29.31 289 GLY A C 1
ATOM 2338 O O . GLY A 1 289 ? 14.499 16.897 6.658 1.00 29.31 289 GLY A O 1
ATOM 2339 N N . CYS A 1 290 ? 13.823 15.075 5.512 1.00 25.61 290 CYS A N 1
ATOM 2340 C CA . CYS A 1 290 ? 14.784 14.159 6.089 1.00 25.61 290 CYS A CA 1
ATOM 2341 C C . CYS A 1 290 ? 16.189 14.539 5.581 1.00 25.61 290 CYS A C 1
ATOM 2343 O O . CYS A 1 290 ? 16.711 13.986 4.617 1.00 25.61 290 CYS A O 1
ATOM 2345 N N . HIS A 1 291 ? 16.813 15.530 6.218 1.00 25.03 291 HIS A N 1
ATOM 2346 C CA . HIS A 1 291 ? 18.259 15.654 6.252 1.00 25.03 291 HIS A CA 1
ATOM 2347 C C . HIS A 1 291 ? 18.764 14.591 7.225 1.00 25.03 291 HIS A C 1
ATOM 2349 O O . HIS A 1 291 ? 19.013 14.862 8.398 1.00 25.03 291 HIS A O 1
ATOM 2355 N N . ILE A 1 292 ? 18.942 13.370 6.723 1.00 26.19 292 ILE A N 1
ATOM 2356 C CA . ILE A 1 292 ? 19.814 12.403 7.384 1.00 26.19 292 ILE A CA 1
ATOM 2357 C C . ILE A 1 292 ? 21.231 12.971 7.264 1.00 26.19 292 ILE A C 1
ATOM 2359 O O . ILE A 1 292 ? 21.863 12.907 6.208 1.00 26.19 292 ILE A O 1
ATOM 2363 N N . LYS A 1 293 ? 21.734 13.580 8.342 1.00 25.53 293 LYS A N 1
ATOM 2364 C CA . LYS A 1 293 ? 23.179 13.625 8.560 1.00 25.53 293 LYS A CA 1
ATOM 2365 C C . LYS A 1 293 ? 23.604 12.192 8.860 1.00 25.53 293 LYS A C 1
ATOM 2367 O O . LYS A 1 293 ? 23.114 11.597 9.813 1.00 25.53 293 LYS A O 1
ATOM 2372 N N . SER A 1 294 ? 24.475 11.662 8.004 1.00 25.02 294 SER A N 1
ATOM 2373 C CA . SER A 1 294 ? 25.148 10.375 8.159 1.00 25.02 294 SER A CA 1
ATOM 2374 C C . SER A 1 294 ? 25.589 10.134 9.600 1.00 25.02 294 SER A C 1
ATOM 2376 O O . SER A 1 294 ? 26.457 10.842 10.106 1.00 25.02 294 SER A O 1
ATOM 2378 N N . ALA A 1 295 ? 25.059 9.080 10.210 1.00 25.30 295 ALA A N 1
ATOM 2379 C CA . ALA A 1 295 ? 25.851 8.250 11.099 1.00 25.30 295 ALA A CA 1
ATOM 2380 C C . ALA A 1 295 ? 26.420 7.113 10.242 1.00 25.30 295 ALA A C 1
ATOM 2382 O O . ALA A 1 295 ? 25.703 6.502 9.449 1.00 25.30 295 ALA A O 1
ATOM 2383 N N . HIS A 1 296 ? 27.732 6.917 10.335 1.00 26.61 296 HIS A N 1
ATOM 2384 C CA . HIS A 1 296 ? 28.490 5.898 9.621 1.00 26.61 296 HIS A CA 1
ATOM 2385 C C . HIS A 1 296 ? 27.840 4.514 9.758 1.00 26.61 296 HIS A C 1
ATOM 2387 O O . HIS A 1 296 ? 27.750 3.982 10.860 1.00 26.61 296 HIS A O 1
ATOM 2393 N N . PHE A 1 297 ? 27.459 3.913 8.630 1.00 23.64 297 PHE A N 1
ATOM 2394 C CA . PHE A 1 297 ? 27.226 2.477 8.536 1.00 23.64 297 PHE A CA 1
ATOM 2395 C C . PHE A 1 297 ? 28.171 1.920 7.476 1.00 23.64 297 PHE A C 1
ATOM 2397 O O . PHE A 1 297 ? 28.231 2.417 6.349 1.00 23.64 297 PHE A O 1
ATOM 2404 N N . HIS A 1 298 ? 28.986 0.950 7.885 1.00 22.41 298 HIS A N 1
ATOM 2405 C CA . HIS A 1 298 ? 29.972 0.313 7.031 1.00 22.41 298 HIS A CA 1
ATOM 2406 C C . HIS A 1 298 ? 29.305 -0.365 5.829 1.00 22.41 298 HIS A C 1
ATOM 2408 O O . HIS A 1 298 ? 28.282 -1.034 5.944 1.00 22.41 298 HIS A O 1
ATOM 2414 N N . SER A 1 299 ? 29.945 -0.161 4.679 1.00 25.50 299 SER A N 1
ATOM 2415 C CA . SER A 1 299 ? 29.637 -0.723 3.369 1.00 25.50 299 SER A CA 1
ATOM 2416 C C . SER A 1 299 ? 29.384 -2.232 3.419 1.00 25.50 299 SER A C 1
ATOM 2418 O O . SER A 1 299 ? 30.308 -3.022 3.605 1.00 25.50 299 SER A O 1
ATOM 2420 N N . VAL A 1 300 ? 28.136 -2.623 3.167 1.00 23.44 300 VAL A N 1
ATOM 2421 C CA . VAL A 1 300 ? 27.793 -3.907 2.557 1.00 23.44 300 VAL A CA 1
ATOM 2422 C C . VAL A 1 300 ? 26.834 -3.588 1.416 1.00 23.44 300 VAL A C 1
ATOM 2424 O O . VAL A 1 300 ? 25.825 -2.915 1.616 1.00 23.44 300 VAL A O 1
ATOM 2427 N N . ARG A 1 301 ? 27.192 -4.027 0.202 1.00 28.69 301 ARG A N 1
ATOM 2428 C CA . ARG A 1 301 ? 26.387 -3.919 -1.024 1.00 28.69 301 ARG A CA 1
ATOM 2429 C C . ARG A 1 301 ? 24.925 -4.272 -0.733 1.00 28.69 301 ARG A C 1
ATOM 2431 O O . ARG A 1 301 ? 24.623 -5.438 -0.501 1.00 28.69 301 ARG A O 1
ATOM 2438 N N . GLN A 1 302 ? 24.032 -3.289 -0.805 1.00 27.83 302 GLN A N 1
ATOM 2439 C CA . GLN A 1 302 ? 22.596 -3.529 -0.849 1.00 27.83 302 GLN A CA 1
ATOM 2440 C C . GLN A 1 302 ? 22.091 -3.295 -2.266 1.00 27.83 302 GLN A C 1
ATOM 2442 O O . GLN A 1 302 ? 22.141 -2.196 -2.815 1.00 27.83 302 GLN A O 1
ATOM 2447 N N . SER A 1 303 ? 21.632 -4.404 -2.835 1.00 26.75 303 SER A N 1
ATOM 2448 C CA . SER A 1 303 ? 20.603 -4.492 -3.857 1.00 26.75 303 SER A CA 1
ATOM 2449 C C . SER A 1 303 ? 19.536 -3.416 -3.685 1.00 26.75 303 SER A C 1
ATOM 2451 O O . SER A 1 303 ? 19.058 -3.197 -2.574 1.00 26.75 303 SER A O 1
ATOM 2453 N N . SER A 1 304 ? 19.143 -2.827 -4.809 1.00 28.27 304 SER A N 1
ATOM 2454 C CA . SER A 1 304 ? 17.889 -2.117 -5.057 1.00 28.27 304 SER A CA 1
ATOM 2455 C C . SER A 1 304 ? 16.729 -2.587 -4.166 1.00 28.27 304 SER A C 1
ATOM 2457 O O . SER A 1 304 ? 15.973 -3.487 -4.526 1.00 28.27 304 SER A O 1
ATOM 2459 N N . GLN A 1 305 ? 16.577 -1.976 -2.996 1.00 27.47 305 GLN A N 1
ATOM 2460 C CA . GLN A 1 305 ? 15.384 -2.101 -2.174 1.00 27.47 305 GLN A CA 1
ATOM 2461 C C . GLN A 1 305 ? 14.786 -0.710 -2.043 1.00 27.47 305 GLN A C 1
ATOM 2463 O O . GLN A 1 305 ? 15.340 0.206 -1.436 1.00 27.47 305 GLN A O 1
ATOM 2468 N N . SER A 1 306 ? 13.665 -0.565 -2.738 1.00 31.28 306 SER A N 1
ATOM 2469 C CA . SER A 1 306 ? 12.721 0.530 -2.608 1.00 31.28 306 SER A CA 1
ATOM 2470 C C . SER A 1 306 ? 12.281 0.667 -1.136 1.00 31.28 306 SER A C 1
ATOM 2472 O O . SER A 1 306 ? 12.221 -0.347 -0.439 1.00 31.28 306 SER A O 1
ATOM 2474 N N . PRO A 1 307 ? 11.922 1.860 -0.630 1.00 26.48 307 PRO A N 1
ATOM 2475 C CA . PRO A 1 307 ? 11.432 2.027 0.747 1.00 26.48 307 PRO A CA 1
ATOM 2476 C C . PRO A 1 307 ? 10.129 1.255 1.059 1.00 26.48 307 PRO A C 1
ATOM 2478 O O . PRO A 1 307 ? 9.717 1.193 2.210 1.00 26.48 307 PRO A O 1
ATOM 2481 N N . PHE A 1 308 ? 9.525 0.589 0.070 1.00 31.23 308 PHE A N 1
ATOM 2482 C CA . PHE A 1 308 ? 8.399 -0.343 0.224 1.00 31.23 308 PHE A CA 1
ATOM 2483 C C . PHE A 1 308 ? 8.746 -1.646 0.970 1.00 31.23 308 PHE A C 1
ATOM 2485 O O . PHE A 1 308 ? 7.857 -2.425 1.309 1.00 31.23 308 PHE A O 1
ATOM 2492 N N . VAL A 1 309 ? 10.030 -1.918 1.220 1.00 32.19 309 VAL A N 1
ATOM 2493 C CA . VAL A 1 309 ? 10.477 -3.227 1.715 1.00 32.19 309 VAL A CA 1
ATOM 2494 C C . VAL A 1 309 ? 10.302 -3.408 3.234 1.00 32.19 309 VAL A C 1
ATOM 2496 O O . VAL A 1 309 ? 10.333 -4.543 3.701 1.00 32.19 309 VAL A O 1
ATOM 2499 N N . SER A 1 310 ? 9.982 -2.367 4.012 1.00 32.72 310 SER A N 1
ATOM 2500 C CA . SER A 1 310 ? 9.741 -2.543 5.458 1.00 32.72 310 SER A CA 1
ATOM 2501 C C . SER A 1 310 ? 8.502 -3.396 5.784 1.00 32.72 310 SER A C 1
ATOM 2503 O O . SER A 1 310 ? 8.495 -4.073 6.805 1.00 32.72 310 SER A O 1
ATOM 2505 N N . PHE A 1 311 ? 7.498 -3.475 4.898 1.00 33.44 311 PHE A N 1
ATOM 2506 C CA . PHE A 1 311 ? 6.353 -4.390 5.075 1.00 33.44 311 PHE A CA 1
ATOM 2507 C C . PHE A 1 311 ? 6.636 -5.829 4.616 1.00 33.44 311 PHE A C 1
ATOM 2509 O O . PHE A 1 311 ? 6.036 -6.772 5.130 1.00 33.44 311 PHE A O 1
ATOM 2516 N N . LEU A 1 312 ? 7.591 -6.024 3.697 1.00 37.78 312 LEU A N 1
ATOM 2517 C CA . LEU A 1 312 ? 8.022 -7.352 3.233 1.00 37.78 312 LEU A CA 1
ATOM 2518 C C . LEU A 1 312 ? 8.912 -8.087 4.257 1.00 37.78 312 LEU A C 1
ATOM 2520 O O . LEU A 1 312 ? 9.315 -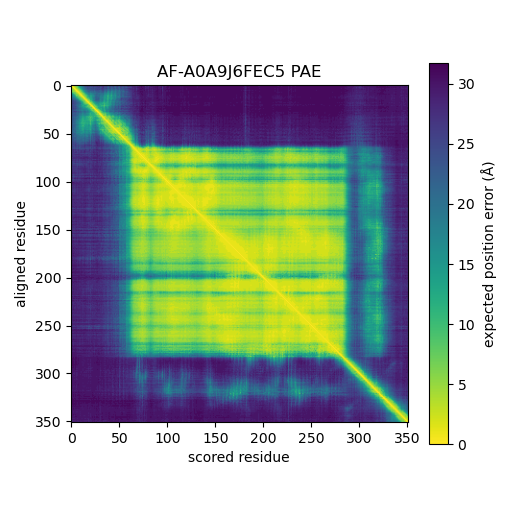9.223 4.003 1.00 37.78 312 LEU A O 1
ATOM 2524 N N . PHE A 1 313 ? 9.210 -7.449 5.394 1.00 33.81 313 PHE A N 1
ATOM 2525 C CA . PHE A 1 313 ? 9.973 -7.998 6.519 1.00 33.81 313 PHE A CA 1
ATOM 2526 C C . PHE A 1 313 ? 9.164 -8.110 7.821 1.00 33.81 313 PHE A C 1
ATOM 2528 O O . PHE A 1 313 ? 9.751 -8.331 8.880 1.00 33.81 313 PHE A O 1
ATOM 2535 N N . LEU A 1 314 ? 7.829 -8.041 7.775 1.00 40.78 314 LEU A N 1
ATOM 2536 C CA . LEU A 1 314 ? 7.045 -8.593 8.880 1.00 40.78 314 LEU A CA 1
ATOM 2537 C C . LEU A 1 314 ? 7.315 -10.111 8.920 1.00 40.78 314 LEU A C 1
ATOM 2539 O O . LEU A 1 314 ? 7.135 -10.778 7.898 1.00 40.78 314 LEU A O 1
ATOM 2543 N N . PRO A 1 315 ? 7.797 -10.684 10.042 1.00 38.41 315 PRO A N 1
ATOM 2544 C CA . PRO A 1 315 ? 7.985 -12.124 10.163 1.00 38.41 315 PRO A CA 1
ATOM 2545 C C . PRO A 1 315 ? 6.683 -12.840 9.828 1.00 38.41 315 PRO A C 1
ATOM 2547 O O . PRO A 1 315 ? 5.613 -12.321 10.146 1.00 38.41 315 PRO A O 1
ATOM 2550 N N . ALA A 1 316 ? 6.775 -14.026 9.222 1.00 40.06 316 ALA A N 1
ATOM 2551 C CA . ALA A 1 316 ? 5.616 -14.852 8.866 1.00 40.06 316 ALA A CA 1
ATOM 2552 C C . ALA A 1 316 ? 4.600 -14.972 10.025 1.00 40.06 316 ALA A C 1
ATOM 2554 O O . ALA A 1 316 ? 3.398 -14.907 9.809 1.00 40.06 316 ALA A O 1
ATOM 2555 N N . GLU A 1 317 ? 5.093 -14.962 11.265 1.00 38.03 317 GLU A N 1
ATOM 2556 C CA . GLU A 1 317 ? 4.329 -14.944 12.518 1.00 38.03 317 GLU A CA 1
ATOM 2557 C C . GLU A 1 317 ? 3.302 -13.794 12.646 1.00 38.03 317 GLU A C 1
ATOM 2559 O O . GLU A 1 317 ? 2.291 -13.959 13.327 1.00 38.03 317 GLU A O 1
ATOM 2564 N N . ILE A 1 318 ? 3.526 -12.632 12.013 1.00 43.69 318 ILE A N 1
ATOM 2565 C CA . ILE A 1 318 ? 2.594 -11.484 12.023 1.00 43.69 318 ILE A CA 1
ATOM 2566 C C . ILE A 1 318 ? 1.546 -11.602 10.905 1.00 43.69 318 ILE A C 1
ATOM 2568 O O . ILE A 1 318 ? 0.397 -11.208 11.106 1.00 43.69 318 ILE A O 1
ATOM 2572 N N . GLN A 1 319 ? 1.904 -12.177 9.752 1.00 43.94 319 GLN A N 1
ATOM 2573 C CA . GLN A 1 319 ? 0.937 -12.491 8.691 1.00 43.94 319 GLN A CA 1
ATOM 2574 C C . GLN A 1 319 ? -0.003 -13.629 9.133 1.00 43.94 319 GLN A C 1
ATOM 2576 O O . GLN A 1 319 ? -1.214 -13.540 8.943 1.00 43.94 319 GLN A O 1
ATOM 2581 N N . ASP A 1 320 ? 0.526 -14.627 9.847 1.00 39.97 320 ASP A N 1
ATOM 2582 C CA . ASP A 1 320 ? -0.226 -15.779 10.364 1.00 39.97 320 ASP A CA 1
ATOM 2583 C C . ASP A 1 320 ? -1.189 -15.422 11.513 1.00 39.97 320 ASP A C 1
ATOM 2585 O O . ASP A 1 320 ? -2.151 -16.147 11.784 1.00 39.97 320 ASP A O 1
ATOM 2589 N N . ARG A 1 321 ? -0.986 -14.280 12.186 1.00 41.97 321 ARG A N 1
ATOM 2590 C CA . ARG A 1 321 ? -1.873 -13.799 13.262 1.00 41.97 321 ARG A CA 1
ATOM 2591 C C . ARG A 1 321 ? -3.271 -13.407 12.785 1.00 41.97 321 ARG A C 1
ATOM 2593 O O . ARG A 1 321 ? -4.181 -13.328 13.607 1.00 41.97 321 ARG A O 1
ATOM 2600 N N . TRP A 1 322 ? -3.454 -13.228 11.480 1.00 45.44 322 TRP A N 1
ATOM 2601 C CA . TRP A 1 322 ? -4.755 -13.010 10.850 1.00 45.44 322 TRP A CA 1
ATOM 2602 C C . TRP A 1 322 ? -5.601 -14.302 10.800 1.00 45.44 322 TRP A C 1
ATOM 2604 O O . TRP A 1 322 ? -6.814 -14.273 11.002 1.00 45.44 322 TRP A O 1
ATOM 2614 N N . ALA A 1 323 ? -4.958 -15.466 10.644 1.00 32.81 323 ALA A N 1
ATOM 2615 C CA . ALA A 1 323 ? -5.620 -16.763 10.469 1.00 32.81 323 ALA A CA 1
ATOM 2616 C C . ALA A 1 323 ? -6.247 -17.343 11.755 1.00 32.81 323 ALA A C 1
ATOM 2618 O O . ALA A 1 323 ? -7.023 -18.296 11.695 1.00 32.81 323 ALA A O 1
ATOM 2619 N N . MET A 1 324 ? -5.954 -16.775 12.930 1.00 30.50 324 MET A N 1
ATOM 2620 C CA . MET A 1 324 ? -6.490 -17.257 14.214 1.00 30.50 324 MET A CA 1
ATOM 2621 C C . MET A 1 324 ? -7.946 -16.829 14.487 1.00 30.50 324 MET A C 1
ATOM 2623 O O . MET A 1 324 ? -8.515 -17.241 15.497 1.00 30.50 324 MET A O 1
ATOM 2627 N N . GLY A 1 325 ? -8.554 -16.033 13.599 1.00 30.27 325 GLY A N 1
ATOM 2628 C CA . GLY A 1 325 ? -9.927 -15.531 13.730 1.00 30.27 325 GLY A CA 1
ATOM 2629 C C . GLY A 1 325 ? -10.968 -16.147 12.788 1.00 30.27 325 GLY A C 1
ATOM 2630 O O . GLY A 1 325 ? -12.117 -15.722 12.848 1.00 30.27 325 GLY A O 1
ATOM 2631 N N . SER A 1 326 ? -10.611 -17.114 11.932 1.00 30.14 326 SER A N 1
ATOM 2632 C CA . SER A 1 326 ? -11.545 -17.706 10.958 1.00 30.14 326 SER A CA 1
ATOM 2633 C C . SER A 1 326 ? -11.918 -19.151 11.336 1.00 30.14 326 SER A C 1
ATOM 2635 O O . SER A 1 326 ? -11.045 -20.026 11.345 1.00 30.14 326 SER A O 1
ATOM 2637 N N . PRO A 1 327 ? -13.187 -19.460 11.672 1.00 29.67 327 PRO A N 1
ATOM 2638 C CA . PRO A 1 327 ? -13.620 -20.810 12.013 1.00 29.67 327 PRO A CA 1
ATOM 2639 C C . PRO A 1 327 ? -13.931 -21.615 10.744 1.00 29.67 327 PRO A C 1
ATOM 2641 O O . PRO A 1 327 ? -15.031 -22.129 10.579 1.00 29.67 327 PRO A O 1
ATOM 2644 N N . ALA A 1 328 ? -12.968 -21.767 9.837 1.00 29.92 328 ALA A N 1
ATOM 2645 C CA . ALA A 1 328 ? -13.101 -22.714 8.738 1.00 29.92 328 ALA A CA 1
ATOM 2646 C C . ALA A 1 328 ? -11.728 -23.177 8.238 1.00 29.92 328 ALA A C 1
ATOM 2648 O O . ALA A 1 328 ? -10.893 -22.380 7.838 1.00 29.92 328 ALA A O 1
ATOM 2649 N N . LEU A 1 329 ? -11.552 -24.504 8.207 1.00 28.45 329 LEU A N 1
ATOM 2650 C CA . LEU A 1 329 ? -10.472 -25.246 7.538 1.00 28.45 329 LEU A CA 1
ATOM 2651 C C . LEU A 1 329 ? -9.162 -25.500 8.310 1.00 28.45 329 LEU A C 1
ATOM 2653 O O . LEU A 1 329 ? -8.082 -25.521 7.733 1.00 28.45 329 LEU A O 1
ATOM 2657 N N . PHE A 1 330 ? -9.268 -25.963 9.559 1.00 23.52 330 PHE A N 1
ATOM 2658 C CA . PHE A 1 330 ? -8.354 -27.012 10.041 1.00 23.52 330 PHE A CA 1
ATOM 2659 C C . PHE A 1 330 ? -8.922 -28.400 9.696 1.00 23.52 330 PHE A C 1
ATOM 2661 O O . PHE A 1 330 ? -9.564 -29.064 10.507 1.00 23.52 330 PHE A O 1
ATOM 2668 N N . ARG A 1 331 ? -8.660 -28.879 8.476 1.00 25.08 331 ARG A N 1
ATOM 2669 C CA . ARG A 1 331 ? -8.572 -30.325 8.198 1.00 25.08 331 ARG A CA 1
ATOM 2670 C C . ARG A 1 331 ? -7.122 -30.668 7.876 1.00 25.08 331 ARG A C 1
ATOM 2672 O O . ARG A 1 331 ? -6.781 -31.060 6.767 1.00 25.08 331 ARG A O 1
ATOM 2679 N N . ALA A 1 332 ? -6.268 -30.537 8.888 1.00 25.56 332 ALA A N 1
ATOM 2680 C CA . ALA A 1 332 ? -5.021 -31.280 8.913 1.00 25.56 332 ALA A CA 1
ATOM 2681 C C . ALA A 1 332 ? -5.366 -32.770 9.050 1.00 25.56 332 ALA A C 1
ATOM 2683 O O . ALA A 1 332 ? -6.133 -33.175 9.928 1.00 25.56 332 ALA A O 1
ATOM 2684 N N . ALA A 1 333 ? -4.838 -33.574 8.132 1.00 24.62 333 ALA A N 1
ATOM 2685 C CA . ALA A 1 333 ? -4.956 -35.018 8.146 1.00 24.62 333 ALA A CA 1
ATOM 2686 C C . ALA A 1 333 ? -4.401 -35.577 9.466 1.00 24.62 333 ALA A C 1
ATOM 2688 O O . ALA A 1 333 ? -3.195 -35.595 9.696 1.00 24.62 333 ALA A O 1
ATOM 2689 N N . VAL A 1 334 ? -5.297 -36.047 10.331 1.00 25.38 334 VAL A N 1
ATOM 2690 C CA . VAL A 1 334 ? -4.945 -36.864 11.492 1.00 25.38 334 VAL A CA 1
ATOM 2691 C C . VAL A 1 334 ? -4.571 -38.259 10.975 1.00 25.38 334 VAL A C 1
ATOM 2693 O O . VAL A 1 334 ? -5.399 -38.884 10.300 1.00 25.38 334 VAL A O 1
ATOM 2696 N N . PRO A 1 335 ? -3.370 -38.794 11.262 1.00 26.03 335 PRO A N 1
ATOM 2697 C CA . PRO A 1 335 ? -3.078 -40.187 10.964 1.00 26.03 335 PRO A CA 1
ATOM 2698 C C . PRO A 1 335 ? -4.003 -41.080 11.802 1.00 26.03 335 PRO A C 1
ATOM 2700 O O . PRO A 1 335 ? -4.088 -40.971 13.026 1.00 26.03 335 PRO A O 1
ATOM 2703 N N . LYS A 1 336 ? -4.747 -41.946 11.110 1.00 26.19 336 LYS A N 1
ATOM 2704 C CA . LYS A 1 336 ? -5.669 -42.921 11.696 1.00 26.19 336 LYS A CA 1
ATOM 2705 C C . LYS A 1 336 ? -4.898 -43.896 12.593 1.00 26.19 336 LYS A C 1
ATOM 2707 O O . LYS A 1 336 ? -4.229 -44.788 12.083 1.00 26.19 336 LYS A O 1
ATOM 2712 N N . CYS A 1 337 ? -5.075 -43.793 13.907 1.00 24.09 337 CYS A N 1
ATOM 2713 C CA . CYS A 1 337 ? -4.805 -44.894 14.831 1.00 24.09 337 CYS A CA 1
ATOM 2714 C C . CYS A 1 337 ? -6.123 -45.623 15.118 1.00 24.09 337 CYS A C 1
ATOM 2716 O O . CYS A 1 337 ? -7.013 -45.109 15.796 1.00 24.09 337 CYS A O 1
ATOM 2718 N N . THR A 1 338 ? -6.267 -46.819 14.553 1.00 31.02 338 THR A N 1
ATOM 2719 C CA . THR A 1 338 ? -7.378 -47.740 14.810 1.00 31.02 338 THR A CA 1
ATOM 2720 C C . THR A 1 338 ? -7.265 -48.328 16.216 1.00 31.02 338 THR A C 1
ATOM 2722 O O . THR A 1 338 ? -6.219 -48.853 16.591 1.00 31.02 338 THR A O 1
ATOM 2725 N N . LYS A 1 339 ? -8.355 -48.259 16.987 1.00 30.33 339 LYS A N 1
ATOM 2726 C CA . LYS A 1 339 ? -8.495 -48.907 18.298 1.00 30.33 339 LYS A CA 1
ATOM 2727 C C . LYS A 1 339 ? -8.494 -50.436 18.150 1.00 30.33 339 LYS A C 1
ATOM 2729 O O . LYS A 1 339 ? -9.327 -50.976 17.429 1.00 30.33 339 LYS A O 1
ATOM 2734 N N . GLY A 1 340 ? -7.622 -51.107 18.897 1.00 31.39 340 GLY A N 1
ATOM 2735 C CA . GLY A 1 340 ? -7.710 -52.520 19.286 1.00 31.39 340 GLY A CA 1
ATOM 2736 C C . GLY A 1 340 ? -7.378 -52.643 20.785 1.00 31.39 340 GLY A C 1
ATOM 2737 O O . GLY A 1 340 ? -6.701 -51.752 21.306 1.00 31.39 340 GLY A O 1
ATOM 2738 N N . PRO A 1 341 ? -7.909 -53.644 21.512 1.00 31.55 341 PRO A N 1
ATOM 2739 C CA . PRO A 1 341 ? -7.953 -53.626 22.973 1.00 31.55 341 PRO A CA 1
ATOM 2740 C C . PRO A 1 341 ? -6.645 -54.107 23.629 1.00 31.55 341 PRO A C 1
ATOM 2742 O O . PRO A 1 341 ? -5.932 -54.927 23.067 1.00 31.55 341 PRO A O 1
ATOM 2745 N N . ALA A 1 342 ? -6.390 -53.541 24.815 1.00 30.72 342 ALA A N 1
ATOM 2746 C CA . ALA A 1 342 ? -5.456 -53.894 25.894 1.00 30.72 342 ALA A CA 1
ATOM 2747 C C . ALA A 1 342 ? -4.422 -55.018 25.668 1.00 30.72 342 ALA A C 1
ATOM 2749 O O . ALA A 1 342 ? -4.815 -56.162 25.499 1.00 30.72 342 ALA A O 1
ATOM 2750 N N . GLU A 1 343 ? -3.128 -54.705 25.854 1.00 27.55 343 GLU A N 1
ATOM 2751 C CA . GLU A 1 343 ? -2.233 -55.378 26.821 1.00 27.55 343 GLU A CA 1
ATOM 2752 C C . GLU A 1 343 ? -0.775 -54.840 26.782 1.00 27.55 343 GLU A C 1
ATOM 2754 O O . GLU A 1 343 ? -0.148 -54.753 25.735 1.00 27.55 343 GLU A O 1
ATOM 2759 N N . ILE A 1 344 ? -0.253 -54.537 27.981 1.00 28.83 344 ILE A N 1
ATOM 2760 C CA . ILE A 1 344 ? 1.117 -54.798 28.479 1.00 28.83 344 ILE A CA 1
ATOM 2761 C C . ILE A 1 344 ? 2.320 -53.964 27.956 1.00 28.83 344 ILE A C 1
ATOM 2763 O O . ILE A 1 344 ? 2.737 -53.996 26.805 1.00 28.83 344 ILE A O 1
ATOM 2767 N N . CYS A 1 345 ? 2.970 -53.301 28.924 1.00 26.62 345 CYS A N 1
ATOM 2768 C CA . CYS A 1 345 ? 4.317 -52.720 28.905 1.00 26.62 345 CYS A CA 1
ATOM 2769 C C . CYS A 1 345 ? 5.426 -53.652 28.370 1.00 26.62 345 CYS A C 1
ATOM 2771 O O . CYS A 1 345 ? 5.518 -54.784 28.838 1.00 26.62 345 CYS A O 1
ATOM 2773 N N . ARG A 1 346 ? 6.419 -53.108 27.640 1.00 27.58 346 ARG A N 1
ATOM 2774 C CA . ARG A 1 346 ? 7.858 -53.143 28.018 1.00 27.58 346 ARG A CA 1
ATOM 2775 C C . ARG A 1 346 ? 8.774 -52.397 27.033 1.00 27.58 346 ARG A C 1
ATOM 2777 O O . ARG A 1 346 ? 8.476 -52.236 25.860 1.00 27.58 346 ARG A O 1
ATOM 2784 N N . ARG A 1 347 ? 9.898 -51.950 27.604 1.00 30.55 347 ARG A N 1
ATOM 2785 C CA . ARG A 1 347 ? 11.088 -51.313 27.014 1.00 30.55 347 ARG A CA 1
ATOM 2786 C C . ARG A 1 347 ? 11.822 -52.226 26.016 1.00 30.55 347 ARG A C 1
ATOM 2788 O O . ARG A 1 347 ? 11.849 -53.429 26.248 1.00 30.55 347 ARG A O 1
ATOM 2795 N N . GLY A 1 348 ? 12.604 -51.614 25.120 1.00 27.00 348 GLY A N 1
ATOM 2796 C CA . GLY A 1 348 ? 13.961 -52.091 24.806 1.00 27.00 348 GLY A CA 1
ATOM 2797 C C . GLY A 1 348 ? 14.274 -52.466 23.351 1.00 27.00 348 GLY A C 1
ATOM 2798 O O . GLY A 1 348 ? 13.653 -53.357 22.798 1.00 27.00 348 GLY A O 1
ATOM 2799 N N . GLU A 1 349 ? 15.329 -51.812 22.846 1.00 32.09 349 GLU A N 1
ATOM 2800 C CA . GLU A 1 349 ? 16.410 -52.318 21.973 1.00 32.09 349 GLU A CA 1
ATOM 2801 C C . GLU A 1 349 ? 16.218 -52.606 20.465 1.00 32.09 349 GLU A C 1
ATOM 2803 O O . GLU A 1 349 ? 15.441 -53.450 20.042 1.00 32.09 349 GLU A O 1
ATOM 2808 N N . LYS A 1 350 ? 17.066 -51.885 19.701 1.00 34.97 350 LYS A N 1
ATOM 2809 C CA . LYS A 1 350 ? 17.895 -52.254 18.530 1.00 34.97 350 LYS A CA 1
ATOM 2810 C C . LYS A 1 350 ? 17.502 -53.485 17.702 1.00 34.97 350 LYS A C 1
ATOM 2812 O O . LYS A 1 350 ? 17.555 -54.591 18.227 1.00 34.97 350 LYS A O 1
ATOM 2817 N N . ILE A 1 351 ? 17.433 -53.292 16.376 1.00 36.34 351 ILE A N 1
ATOM 2818 C CA . ILE A 1 351 ? 18.475 -53.726 15.413 1.00 36.34 351 ILE A CA 1
ATOM 2819 C C . ILE A 1 351 ? 18.691 -52.595 14.409 1.00 36.34 351 ILE A C 1
ATOM 2821 O O . ILE A 1 351 ? 17.668 -52.025 13.970 1.00 36.34 351 ILE A O 1
#

Nearest PDB structures (foldseek):
  2v53-assembly1_A  TM=8.246E-01  e=1.401E-16  Homo sapiens
  1nub-assembly2_B  TM=7.760E-01  e=3.877E-15  Homo sapiens
  1sra-assembly1_A  TM=8.499E-01  e=6.738E-07  Homo sapiens
  2b0u-assembly1_D  TM=5.340E-01  e=2.741E-04  Homo sapiens

Radius of gyration: 31.61 Å; Cα contacts (8 Å, |Δi|>4): 313; chains: 1; bounding box: 90×74×68 Å

Sequence (351 aa):
MRYEDEPTLIEPCEEGRDRRCKLHLINDQQPDAQCVGQCASQLDDAYARKNSSLEKKMFNYGVLKDPCSKVRCDPGRECVINEDATATCECVTKCQPEADPRRKVCSNHNQTWESDCELYRMRCLCKDEKDGCKGEKFEHVHIDYYGACRELPQCEEEEMEDFPRRMREWLFNVMQDLARRHELNEPYKQLEEEAETMQSRQWVNAVIWKFCELDSHPHDRAVSRHELFPLRAPLLSMEHCIAPFLNSCDKDDDHTITLKEWGQCLGLDSGERQFARGVGSTCMGQGKGCHIKSAHFHSVRQSSQSPFVSFLFLPAEIQDRWAMGSPALFRAAVPKCTKGPAEICRRGEKI

Organism: Haemaphysalis longicornis (NCBI:txid44386)

Secondary structure (DSSP, 8-state):
----------------S-TT-----SS--PPPHHHHHHHHHHHHHHHHHHHHHHHHHHHHS-----GGGG--PPTTEEEEE-TTS-EEEEE-S-PPP---GGG-EEETTS-EES-HHHHHHHHHHHHTT-TT---GGGTT--EEEESS--PPPP--HHHHHHHHHHHHHHHHHHHHHHHHTT-S-HHHHHHHHHHHH-HHHHHHHHHHHHHHHH--SS-SSEEETTTTHHHHHHHTTT-TTHHHHHHHH-SS-SSEEEHHHHHHHTT--HHHHHHHHHHHTT-----S------------------GGGGGGGS-HHHHGGGGGG--S-----------------------

Solvent-accessible surface area (backbone atoms only — not comparable to full-atom values): 21903 Å² total; per-residue (Å²): 141,81,91,86,83,82,86,84,83,79,77,75,86,72,94,76,92,62,97,80,80,71,88,75,90,76,75,100,68,82,79,64,72,72,67,56,54,56,57,51,56,54,53,53,54,52,52,53,53,52,49,53,51,49,52,52,54,56,64,69,50,73,75,77,72,62,58,53,78,78,62,83,56,62,83,23,35,38,74,44,74,47,97,87,66,44,57,46,68,39,60,50,88,74,72,80,91,67,84,56,67,70,51,11,19,11,29,76,80,73,43,63,35,69,27,60,56,55,50,27,22,44,16,36,26,29,64,68,72,37,97,82,41,93,46,75,82,32,43,77,53,44,76,52,23,60,18,64,57,72,92,72,67,82,65,48,71,71,58,55,71,48,40,33,56,54,51,40,53,48,42,29,53,52,50,51,54,31,45,76,68,69,70,43,57,69,79,56,37,53,44,48,58,50,19,75,77,32,76,90,37,32,49,54,40,27,53,43,50,52,48,47,63,39,27,62,81,70,76,71,70,37,32,40,68,74,44,42,39,86,63,44,19,77,39,35,76,85,35,50,45,54,58,62,49,59,57,65,33,29,79,85,70,78,64,39,34,37,66,67,35,50,36,50,53,46,65,47,51,75,68,54,42,54,48,43,50,61,61,46,72,54,47,80,72,71,92,58,81,87,76,76,74,83,73,93,72,84,93,69,95,72,75,96,70,62,90,74,50,72,71,78,64,59,55,67,74,65,68,55,61,64,63,80,77,59,99,74,82,89,76,72,85,73,83,86,78,82,90,76,85,88,83,83,91,80,86,84,83,87,132

InterPro domains:
  IPR011992 EF-hand domain pair [SSF47473] (153-272)
  IPR018247 EF-Hand 1, calcium-binding site [PS00018] (250-262)
  IPR019577 SPARC/Testican, calcium-binding domain [PF10591] (153-265)
  IPR036058 Kazal domain superfamily [SSF100895] (89-150)

pLDDT: mean 71.31, std 26.3, range [22.41, 96.88]

Foldseek 3Di:
DDDDDDDDPPDDDPDDDDPPDDDPPDDDDDDDPVVVVVVVVVVVVVVVVVVVVVVVVVVVVPPPPQLQPPDDEDQQWDWDQDPVRHIDTAGDPDDDQDDDQQQWFQKPVLAIDRHQNVLSSLLRCLCVVHDPNPDVVSVPIDTQATGHRDDDDDQDPVNLVCVLQLVLVLLLVVLVVCLVVVNDDPVLVVLNVVCVVDVLSSSLSSLLLVQLQLCDPPVPQKHAPVSCCLVRHHCCRVPVSPVVLVCVLPPVNPRIHHSLSSCVSSPHDPVSSVVSCVSSVPSPPPPPPPPPPDDDDDDDDDDDDDPSCVSVPPPVVSVCVSVVPDPDDPPDPDPDDDDDDDDDDDDDDDD

Mean predicted aligned error: 17.16 Å